Protein AF-A0A1F8B375-F1 (afdb_monomer_lite)

Organism: NCBI:txid1802516

Foldseek 3Di:
DQQQKAWADDVCCCQFVVQPWDDFETEIAGADPDDDDQPVVQVVVQCCCCVPVVQNVKDKDFFDDDVVPPDPPDPDDDDDDDDDDDDDDDDDDDDDDDDDDPDDPPPPPPPPPDRDRFKMKIWDLCQVVVPDDDDPPDRSIDIYIYGYHHDFDDLWDKDWDWDDDPPDIDIHIYTDPLASLLVLLLCVLVPDALVSLSVNLVCLVVLREHPQVNNCRSHVDHLVRSLVSVLVSQVPDDLVVSLVRRVVTDPDSPVSSVCSVCSNVSCVVSVVSSVVD

Secondary structure (DSSP, 8-state):
-GGGEEEEHHHHHHHHH--SS----EEEEE--SSPP-HHHHHHHHHHHHHHHH--TT-EEE-----GGG-S-------PPPPPPPPPP--------------------------S-TTEEEEEEE-TTTTT----TTS-SEEEEEEEEEEP--S---EEEEEEE-SS-EEEEEEE-HHHHHHHHHHHHHHS--HHHHHHHHHHHHTTPPP-HHHHHHHH---HHHHHHHHHHHHHH--HHHHHHHHGGG-S-HHHHHHHHHHHHHHHHHHHHHHH--

Structure (mmCIF, N/CA/C/O backbone):
data_AF-A0A1F8B375-F1
#
_entry.id   AF-A0A1F8B375-F1
#
loop_
_atom_site.group_PDB
_atom_site.id
_atom_site.type_symbol
_atom_site.label_atom_id
_atom_site.label_alt_id
_atom_site.label_comp_id
_atom_site.label_asym_id
_atom_site.label_entity_id
_atom_site.label_seq_id
_atom_site.pdbx_PDB_ins_code
_atom_site.Cartn_x
_atom_site.Cartn_y
_atom_site.Cartn_z
_atom_site.occupancy
_atom_site.B_iso_or_equiv
_atom_site.auth_seq_id
_atom_site.auth_comp_id
_atom_site.auth_asym_id
_atom_site.auth_atom_id
_atom_site.pdbx_PDB_model_num
ATOM 1 N N . MET A 1 1 ? 17.283 -14.486 1.603 1.00 61.31 1 MET A N 1
ATOM 2 C CA . MET A 1 1 ? 16.844 -13.066 1.586 1.00 61.31 1 MET A CA 1
ATOM 3 C C . MET A 1 1 ? 15.352 -12.948 1.276 1.00 61.31 1 MET A C 1
ATOM 5 O O . MET A 1 1 ? 14.650 -12.342 2.070 1.00 61.31 1 MET A O 1
ATOM 9 N N . ALA A 1 2 ? 14.849 -13.549 0.189 1.00 70.19 2 ALA A N 1
ATOM 10 C CA . ALA A 1 2 ? 13.440 -13.431 -0.218 1.00 70.19 2 ALA A CA 1
ATOM 11 C C . ALA A 1 2 ? 12.420 -13.893 0.844 1.00 70.19 2 ALA A C 1
ATOM 13 O O . ALA A 1 2 ? 11.419 -13.220 1.057 1.00 70.19 2 ALA A O 1
ATOM 14 N N . GLU A 1 3 ? 12.708 -14.974 1.575 1.00 81.69 3 GLU A N 1
ATOM 15 C CA . GLU A 1 3 ? 11.795 -15.546 2.582 1.00 81.69 3 GLU A CA 1
ATOM 16 C C . GLU A 1 3 ? 11.455 -14.612 3.745 1.00 81.69 3 GLU A C 1
ATOM 18 O O . GLU A 1 3 ? 10.463 -14.833 4.429 1.00 81.69 3 GLU A O 1
ATOM 23 N N . ASN A 1 4 ? 12.250 -13.566 3.979 1.00 91.50 4 ASN A N 1
ATOM 24 C CA . ASN A 1 4 ? 12.052 -12.603 5.066 1.00 91.50 4 ASN A CA 1
ATOM 25 C C . ASN A 1 4 ? 11.482 -11.261 4.586 1.00 91.50 4 ASN A C 1
ATOM 27 O O . ASN A 1 4 ? 11.267 -10.370 5.404 1.00 91.50 4 ASN A O 1
ATOM 31 N N . LEU A 1 5 ? 11.223 -11.109 3.284 1.00 94.44 5 LEU A N 1
ATOM 32 C CA . LEU A 1 5 ? 10.498 -9.965 2.740 1.00 94.44 5 LEU A CA 1
ATOM 33 C C . LEU A 1 5 ? 8.997 -10.261 2.752 1.00 94.44 5 LEU A C 1
ATOM 35 O O . LEU A 1 5 ? 8.559 -11.321 2.310 1.00 94.44 5 LEU A O 1
ATOM 39 N N . ILE A 1 6 ? 8.211 -9.326 3.274 1.00 96.75 6 ILE A N 1
ATOM 40 C CA . ILE A 1 6 ? 6.752 -9.406 3.358 1.00 96.75 6 ILE A CA 1
ATOM 41 C C . ILE A 1 6 ? 6.174 -8.277 2.509 1.00 96.75 6 ILE A C 1
ATOM 43 O O . ILE A 1 6 ? 6.314 -7.105 2.852 1.00 96.75 6 ILE A O 1
ATOM 47 N N . PHE A 1 7 ? 5.528 -8.616 1.399 1.00 97.19 7 PHE A N 1
ATOM 48 C CA . PHE A 1 7 ? 4.939 -7.637 0.493 1.00 97.19 7 PHE A CA 1
ATOM 49 C C . PHE A 1 7 ? 3.693 -6.980 1.096 1.00 97.19 7 PHE A C 1
ATOM 51 O O . PHE A 1 7 ? 2.830 -7.649 1.677 1.00 97.19 7 PHE A O 1
ATOM 58 N N . LYS A 1 8 ? 3.592 -5.656 0.948 1.00 96.38 8 LYS A N 1
ATOM 59 C CA . LYS A 1 8 ? 2.537 -4.834 1.552 1.00 96.38 8 LYS A CA 1
ATOM 60 C C . LYS A 1 8 ? 2.134 -3.668 0.649 1.00 96.38 8 LYS A C 1
ATOM 62 O O . LYS A 1 8 ? 2.576 -3.533 -0.488 1.00 96.38 8 LYS A O 1
ATOM 67 N N . GLY A 1 9 ? 1.268 -2.806 1.176 1.00 94.75 9 GLY A N 1
ATOM 68 C CA . GLY A 1 9 ? 0.945 -1.530 0.546 1.00 94.75 9 GLY A CA 1
ATOM 69 C C . GLY A 1 9 ? -0.097 -1.632 -0.567 1.00 94.75 9 GLY A C 1
ATOM 70 O O . GLY A 1 9 ? -0.796 -2.632 -0.720 1.00 94.75 9 GLY A O 1
ATOM 71 N N . GLY A 1 10 ? -0.250 -0.538 -1.318 1.00 96.38 10 GLY A N 1
ATOM 72 C CA . GLY A 1 10 ? -1.282 -0.427 -2.356 1.00 96.38 10 GLY A CA 1
ATOM 73 C C . GLY A 1 10 ? -1.056 -1.370 -3.536 1.00 96.38 10 GLY A C 1
ATOM 74 O O . GLY A 1 10 ? -2.014 -1.882 -4.101 1.00 96.38 10 GLY A O 1
ATOM 75 N N . THR A 1 11 ? 0.202 -1.632 -3.884 1.00 96.69 11 THR A N 1
ATOM 76 C CA . THR A 1 11 ? 0.540 -2.478 -5.032 1.00 96.69 11 THR A CA 1
ATOM 77 C C . THR A 1 11 ? 0.305 -3.954 -4.719 1.00 96.69 11 THR A C 1
ATOM 79 O O . THR A 1 11 ? -0.179 -4.680 -5.581 1.00 96.69 11 THR A O 1
ATOM 82 N N . CYS A 1 12 ? 0.505 -4.377 -3.464 1.00 97.06 12 CYS A N 1
ATOM 83 C CA . CYS A 1 12 ? 0.059 -5.687 -2.986 1.00 97.06 12 CYS A CA 1
ATOM 84 C C . CYS A 1 12 ? -1.459 -5.854 -3.130 1.00 97.06 12 CYS A C 1
ATOM 86 O O . CYS A 1 12 ? -1.914 -6.820 -3.741 1.00 97.06 12 CYS A O 1
ATOM 88 N N . LEU A 1 13 ? -2.234 -4.865 -2.673 1.00 97.88 13 LEU A N 1
ATOM 89 C CA . LEU A 1 13 ? -3.694 -4.866 -2.815 1.00 97.88 13 LEU A CA 1
ATOM 90 C C . LEU A 1 13 ? -4.148 -4.900 -4.279 1.00 97.88 13 LEU A C 1
ATOM 92 O O . LEU A 1 13 ? -5.050 -5.652 -4.630 1.00 97.88 13 LEU A O 1
ATOM 96 N N . ARG A 1 14 ? -3.488 -4.137 -5.151 1.00 96.62 14 ARG A N 1
ATOM 97 C CA . ARG A 1 14 ? -3.797 -4.106 -6.584 1.00 96.62 14 ARG A CA 1
ATOM 98 C C . ARG A 1 14 ? -3.499 -5.436 -7.280 1.00 96.62 14 ARG A C 1
ATOM 100 O O . ARG A 1 14 ? -4.293 -5.873 -8.099 1.00 96.62 14 ARG A O 1
ATOM 107 N N . ILE A 1 15 ? -2.356 -6.060 -6.994 1.00 94.44 15 ILE A N 1
ATOM 108 C CA . ILE A 1 15 ? -1.904 -7.268 -7.708 1.00 94.44 15 ILE A CA 1
ATOM 109 C C . ILE A 1 15 ? -2.646 -8.526 -7.244 1.00 94.44 15 ILE A C 1
ATOM 111 O O . ILE A 1 15 ? -2.920 -9.399 -8.074 1.00 94.44 15 ILE A O 1
ATOM 115 N N . PHE A 1 16 ? -2.917 -8.638 -5.940 1.00 95.56 16 PHE A N 1
ATOM 116 C CA . PHE A 1 16 ? -3.409 -9.871 -5.317 1.00 95.56 16 PHE A CA 1
ATOM 117 C C . PHE A 1 16 ? -4.874 -9.822 -4.880 1.00 95.56 16 PHE A C 1
ATOM 119 O O . PHE A 1 16 ? -5.424 -10.870 -4.560 1.00 95.56 16 PHE A O 1
ATOM 126 N N . PHE A 1 17 ? -5.494 -8.641 -4.855 1.00 96.25 17 PHE A N 1
ATOM 127 C CA . PHE A 1 17 ? -6.873 -8.464 -4.394 1.00 96.25 17 PHE A CA 1
ATOM 128 C C . PHE A 1 17 ? -7.698 -7.528 -5.289 1.00 96.25 17 PHE A C 1
ATOM 130 O O . PHE A 1 17 ? -8.777 -7.100 -4.893 1.00 96.25 17 PHE A O 1
ATOM 137 N N . ASP A 1 18 ? -7.191 -7.185 -6.476 1.00 95.56 18 ASP A N 1
ATOM 138 C CA . ASP A 1 18 ? -7.898 -6.387 -7.484 1.00 95.56 18 ASP A CA 1
ATOM 139 C C . ASP A 1 18 ? -8.395 -5.017 -6.983 1.00 95.56 18 ASP A C 1
ATOM 141 O O . ASP A 1 18 ? -9.449 -4.525 -7.389 1.00 95.56 18 ASP A O 1
ATOM 145 N N . LEU A 1 19 ? -7.623 -4.362 -6.103 1.00 97.62 19 LEU A N 1
ATOM 146 C CA . LEU A 1 19 ? -7.896 -2.984 -5.679 1.00 97.62 19 LEU A CA 1
ATOM 147 C C . LEU A 1 19 ? -7.988 -2.055 -6.914 1.00 97.62 19 LEU A C 1
ATOM 149 O O . LEU A 1 19 ? -6.979 -1.883 -7.610 1.00 97.62 19 LEU A O 1
ATOM 153 N N . PRO A 1 20 ? -9.139 -1.397 -7.179 1.00 97.25 20 PRO A N 1
ATOM 154 C CA . PRO A 1 20 ? -9.389 -0.740 -8.461 1.00 97.25 20 PRO A CA 1
ATOM 155 C C . PRO A 1 20 ? -8.870 0.701 -8.486 1.00 97.25 20 PRO A C 1
ATOM 157 O O . PRO A 1 20 ? -9.620 1.657 -8.658 1.00 97.25 20 PRO A O 1
ATOM 160 N N . ARG A 1 21 ? -7.559 0.861 -8.293 1.00 96.56 21 ARG A N 1
ATOM 161 C CA . ARG A 1 21 ? -6.827 2.112 -8.528 1.00 96.56 21 ARG A CA 1
ATOM 162 C C . ARG A 1 21 ? -5.379 1.831 -8.895 1.00 96.56 21 ARG A C 1
ATOM 164 O O . ARG A 1 21 ? -4.829 0.783 -8.554 1.00 96.56 21 ARG A O 1
ATOM 171 N N . LEU A 1 22 ? -4.723 2.790 -9.534 1.00 95.06 22 LEU A N 1
ATOM 172 C CA . LEU A 1 22 ? -3.302 2.678 -9.832 1.00 95.06 22 LEU A CA 1
ATOM 173 C C . LEU A 1 22 ? -2.464 2.674 -8.543 1.00 95.06 22 LEU A C 1
ATOM 175 O O . LEU A 1 22 ? -2.768 3.336 -7.544 1.00 95.06 22 LEU A O 1
ATOM 179 N N . SER A 1 23 ? -1.402 1.876 -8.575 1.00 94.06 23 SER A N 1
ATOM 180 C CA . SER A 1 23 ? -0.363 1.775 -7.553 1.00 94.06 23 SER A CA 1
ATOM 181 C C . SER A 1 23 ? 0.854 1.131 -8.205 1.00 94.06 23 SER A C 1
ATOM 183 O O . SER A 1 23 ? 0.705 0.082 -8.838 1.00 94.06 23 SER A O 1
ATOM 185 N N . GLU A 1 24 ? 2.009 1.779 -8.092 1.00 85.31 24 GLU A N 1
ATOM 186 C CA . GLU A 1 24 ? 3.248 1.394 -8.788 1.00 85.31 24 GLU A CA 1
ATOM 187 C C . GLU A 1 24 ? 4.431 1.170 -7.838 1.00 85.31 24 GLU A C 1
ATOM 189 O O . GLU A 1 24 ? 5.276 0.320 -8.107 1.00 85.31 24 GLU A O 1
ATOM 194 N N . ASP A 1 25 ? 4.454 1.866 -6.696 1.00 90.69 25 ASP A N 1
ATOM 195 C CA . ASP A 1 25 ? 5.486 1.700 -5.672 1.00 90.69 25 ASP A CA 1
ATOM 196 C C . ASP A 1 25 ? 5.433 0.297 -5.052 1.00 90.69 25 ASP A C 1
ATOM 198 O O . ASP A 1 25 ? 4.356 -0.221 -4.746 1.00 90.69 25 ASP A O 1
ATOM 202 N N . LEU A 1 26 ? 6.592 -0.310 -4.820 1.00 94.44 26 LEU A N 1
ATOM 203 C CA . LEU A 1 26 ? 6.708 -1.602 -4.158 1.00 94.44 26 LEU A CA 1
ATOM 204 C C . LEU A 1 26 ? 7.113 -1.402 -2.696 1.00 94.44 26 LEU A C 1
ATOM 206 O O . LEU A 1 26 ? 8.206 -0.924 -2.416 1.00 94.44 26 LEU A O 1
ATOM 210 N N . ASP A 1 27 ? 6.248 -1.800 -1.767 1.00 94.44 27 ASP A N 1
ATOM 211 C CA . ASP A 1 27 ? 6.513 -1.726 -0.330 1.00 94.44 27 ASP A CA 1
ATOM 212 C C . ASP A 1 27 ? 6.723 -3.134 0.242 1.00 94.44 27 ASP A C 1
ATOM 214 O O . ASP A 1 27 ? 5.897 -4.028 0.034 1.00 94.44 27 ASP A O 1
ATOM 218 N N . PHE A 1 28 ? 7.779 -3.318 1.031 1.00 95.94 28 PHE A N 1
ATOM 219 C CA . PHE A 1 28 ? 8.059 -4.552 1.760 1.00 95.94 28 PHE A CA 1
ATOM 220 C C . PHE A 1 28 ? 8.403 -4.275 3.219 1.00 95.94 28 PHE A C 1
ATOM 222 O O . PHE A 1 28 ? 9.056 -3.283 3.540 1.00 95.94 28 PHE A O 1
ATOM 229 N N . ASP A 1 29 ? 8.023 -5.204 4.093 1.00 95.38 29 ASP A N 1
ATOM 230 C CA . ASP A 1 29 ? 8.597 -5.303 5.430 1.00 95.38 29 ASP A CA 1
ATOM 231 C C . ASP A 1 29 ? 9.657 -6.409 5.499 1.00 95.38 29 ASP A C 1
ATOM 233 O O . ASP A 1 29 ? 9.519 -7.464 4.882 1.00 95.38 29 ASP A O 1
ATOM 237 N N . TRP A 1 30 ? 10.719 -6.174 6.262 1.00 94.62 30 TRP A N 1
ATOM 238 C CA . TRP A 1 30 ? 11.803 -7.113 6.523 1.00 94.62 30 TRP A CA 1
ATOM 239 C C . TRP A 1 30 ? 11.655 -7.724 7.917 1.00 94.62 30 TRP A C 1
ATOM 241 O O . TRP A 1 30 ? 11.738 -7.010 8.916 1.00 94.62 30 TRP A O 1
ATOM 251 N N . SER A 1 31 ? 11.472 -9.045 7.980 1.00 93.12 31 SER A N 1
ATOM 252 C CA . SER A 1 31 ? 11.309 -9.807 9.228 1.00 93.12 31 SER A CA 1
ATOM 253 C C . SER A 1 31 ? 12.585 -10.505 9.714 1.00 93.12 31 SER A C 1
ATOM 255 O O . SER A 1 31 ? 12.523 -11.303 10.644 1.00 93.12 31 SER A O 1
ATOM 257 N N . GLY A 1 32 ? 13.734 -10.277 9.072 1.00 90.06 32 GLY A N 1
ATOM 258 C CA . GLY A 1 32 ? 14.990 -10.908 9.479 1.00 90.06 32 GLY A CA 1
ATOM 259 C C . GLY A 1 32 ? 15.632 -10.231 10.692 1.00 90.06 32 GLY A C 1
ATOM 260 O O . GLY A 1 32 ? 15.439 -9.042 10.936 1.00 90.06 32 GLY A O 1
ATOM 261 N N . SER A 1 33 ? 16.441 -10.990 11.432 1.00 86.12 33 SER A N 1
ATOM 262 C CA . SER A 1 33 ? 17.125 -10.523 12.647 1.00 86.12 33 SER A CA 1
ATOM 263 C C . SER A 1 33 ? 18.267 -9.537 12.376 1.00 86.12 33 SER A C 1
ATOM 265 O O . SER A 1 33 ? 18.583 -8.702 13.222 1.00 86.12 33 SER A O 1
ATOM 267 N N . SER A 1 34 ? 18.895 -9.619 11.202 1.00 87.12 34 SER A N 1
ATOM 268 C CA . SER A 1 34 ? 19.966 -8.717 10.780 1.00 87.12 34 SER A CA 1
ATOM 269 C C . SER A 1 34 ? 19.426 -7.489 10.046 1.00 87.12 34 SER A C 1
ATOM 271 O O . SER A 1 34 ? 18.279 -7.445 9.599 1.00 87.12 34 SER A O 1
ATOM 273 N N . ARG A 1 35 ? 20.268 -6.463 9.892 1.00 86.12 35 ARG A N 1
ATOM 274 C CA . ARG A 1 35 ? 19.932 -5.295 9.070 1.00 86.12 35 ARG A CA 1
ATOM 275 C C . ARG A 1 35 ? 19.779 -5.717 7.605 1.00 86.12 35 ARG A C 1
ATOM 277 O O . ARG A 1 35 ? 20.602 -6.473 7.098 1.00 86.12 35 ARG A O 1
ATOM 284 N N . PHE A 1 36 ? 18.761 -5.192 6.926 1.00 88.31 36 PHE A N 1
ATOM 285 C CA . PHE A 1 36 ? 18.543 -5.470 5.508 1.00 88.31 36 PHE A CA 1
ATOM 286 C C . PHE A 1 36 ? 19.708 -4.961 4.640 1.00 88.31 36 PHE A C 1
ATOM 288 O O . PHE A 1 36 ? 20.126 -3.807 4.777 1.00 88.31 36 PHE A O 1
ATOM 295 N N . ASP A 1 37 ? 20.209 -5.809 3.736 1.00 88.12 37 ASP A N 1
ATOM 296 C CA . ASP A 1 37 ? 21.276 -5.458 2.794 1.00 88.12 37 ASP A CA 1
ATOM 297 C C . ASP A 1 37 ? 20.711 -4.872 1.491 1.00 88.12 37 ASP A C 1
ATOM 299 O O . ASP A 1 37 ? 20.525 -5.546 0.475 1.00 88.12 37 ASP A O 1
ATOM 303 N N . THR A 1 38 ? 20.456 -3.567 1.533 1.00 87.31 38 THR A N 1
ATOM 304 C CA . THR A 1 38 ? 19.953 -2.782 0.400 1.00 87.31 38 THR A CA 1
ATOM 305 C C . THR A 1 38 ? 20.909 -2.790 -0.803 1.00 87.31 38 THR A C 1
ATOM 307 O O . THR A 1 38 ? 20.456 -2.797 -1.948 1.00 87.31 38 THR A O 1
ATOM 310 N N . ASN A 1 39 ? 22.228 -2.817 -0.573 1.00 86.62 39 ASN A N 1
ATOM 311 C CA . ASN A 1 39 ? 23.218 -2.803 -1.656 1.00 86.62 39 ASN A CA 1
ATOM 312 C C . ASN A 1 39 ? 23.320 -4.171 -2.337 1.00 86.62 39 ASN A C 1
ATOM 314 O O . ASN A 1 39 ? 23.361 -4.234 -3.566 1.00 86.62 39 ASN A O 1
ATOM 318 N N . GLY A 1 40 ? 23.310 -5.254 -1.556 1.00 89.12 40 GLY A N 1
ATOM 319 C CA . GLY A 1 40 ? 23.260 -6.616 -2.083 1.00 89.12 40 GLY A CA 1
ATOM 320 C C . GLY A 1 40 ? 22.008 -6.863 -2.921 1.00 89.12 40 GLY A C 1
ATOM 321 O O . GLY A 1 40 ? 22.100 -7.446 -4.005 1.00 89.12 40 GLY A O 1
ATOM 322 N N . LEU A 1 41 ? 20.850 -6.340 -2.495 1.00 90.69 41 LEU A N 1
ATOM 323 C CA . LEU A 1 41 ? 19.635 -6.392 -3.310 1.00 90.69 41 LEU A CA 1
ATOM 324 C C . LEU A 1 41 ? 19.794 -5.607 -4.623 1.00 90.69 41 LEU A C 1
ATOM 326 O O . LEU A 1 41 ? 19.472 -6.136 -5.684 1.00 90.69 41 LEU A O 1
ATOM 330 N N . ALA A 1 42 ? 20.316 -4.377 -4.579 1.00 91.00 42 ALA A N 1
ATOM 331 C CA . ALA A 1 42 ? 20.539 -3.572 -5.783 1.00 91.00 42 ALA A CA 1
ATOM 332 C C . ALA A 1 42 ? 21.457 -4.283 -6.794 1.00 91.00 42 ALA A C 1
ATOM 334 O O . ALA A 1 42 ? 21.150 -4.330 -7.986 1.00 91.00 42 ALA A O 1
ATOM 335 N N . LEU A 1 43 ? 22.555 -4.883 -6.322 1.00 91.69 43 LEU A N 1
ATOM 336 C CA . LEU A 1 43 ? 23.453 -5.671 -7.166 1.00 91.69 43 LEU A CA 1
ATOM 337 C C . LEU A 1 43 ? 22.739 -6.895 -7.758 1.00 91.69 43 LEU A C 1
ATOM 339 O O . LEU A 1 43 ? 22.860 -7.155 -8.953 1.00 91.69 43 LEU A O 1
ATOM 343 N N . SER A 1 44 ? 21.946 -7.601 -6.949 1.00 92.62 44 SER A N 1
ATOM 344 C CA . SER A 1 44 ? 21.192 -8.781 -7.389 1.00 92.62 44 SER A CA 1
ATOM 345 C C . SER A 1 44 ? 20.169 -8.442 -8.475 1.00 92.62 44 SER A C 1
ATOM 347 O O . SER A 1 44 ? 20.096 -9.144 -9.481 1.00 92.62 44 SER A O 1
ATOM 349 N N . ILE A 1 45 ? 19.427 -7.338 -8.321 1.00 93.12 45 ILE A N 1
ATOM 350 C CA . ILE A 1 45 ? 18.480 -6.855 -9.337 1.00 93.12 45 ILE A CA 1
ATOM 351 C C . ILE A 1 45 ? 19.227 -6.541 -10.638 1.00 93.12 45 ILE A C 1
ATOM 353 O O . ILE A 1 45 ? 18.824 -7.009 -11.701 1.00 93.12 45 ILE A O 1
ATOM 357 N N . ARG A 1 46 ? 20.341 -5.799 -10.573 1.00 93.56 46 ARG A N 1
ATOM 358 C CA . ARG A 1 46 ? 21.137 -5.468 -11.766 1.00 93.56 46 ARG A CA 1
ATOM 359 C C . ARG A 1 46 ? 21.613 -6.719 -12.498 1.00 93.56 46 ARG A C 1
ATOM 361 O O . ARG A 1 46 ? 21.434 -6.822 -13.709 1.00 93.56 46 ARG A O 1
ATOM 368 N N . ASN A 1 47 ? 22.179 -7.669 -11.759 1.00 94.62 47 ASN A N 1
ATOM 369 C CA . ASN A 1 47 ? 22.699 -8.907 -12.327 1.00 94.62 47 ASN A CA 1
ATOM 370 C C . ASN A 1 47 ? 21.585 -9.752 -12.952 1.00 94.62 47 ASN A C 1
ATOM 372 O O . ASN A 1 47 ? 21.776 -10.284 -14.042 1.00 94.62 47 ASN A O 1
ATOM 376 N N . TYR A 1 48 ? 20.414 -9.829 -12.313 1.00 93.81 48 TYR A N 1
ATOM 377 C CA . TYR A 1 48 ? 19.258 -10.539 -12.857 1.00 93.81 48 TYR A CA 1
ATOM 378 C C . TYR A 1 48 ? 18.804 -9.947 -14.199 1.00 93.81 48 TYR A C 1
ATOM 380 O O . TYR A 1 48 ? 18.652 -10.683 -15.171 1.00 93.81 48 TYR A O 1
ATOM 388 N N . PHE A 1 49 ? 18.656 -8.622 -14.302 1.00 94.31 49 PHE A N 1
ATOM 389 C CA . PHE A 1 49 ? 18.241 -7.990 -15.560 1.00 94.31 49 PHE A CA 1
ATOM 390 C C . PHE A 1 49 ? 19.284 -8.118 -16.679 1.00 94.31 49 PHE A C 1
ATOM 392 O O . PHE A 1 49 ? 18.923 -8.391 -17.826 1.00 94.31 49 PHE A O 1
ATOM 399 N N . ALA A 1 50 ? 20.571 -7.994 -16.349 1.00 94.62 50 ALA A N 1
ATOM 400 C CA . ALA A 1 50 ? 21.657 -8.199 -17.302 1.00 94.62 50 ALA A CA 1
ATOM 401 C C . ALA A 1 50 ? 21.724 -9.654 -17.801 1.00 94.62 50 ALA A C 1
ATOM 403 O O . ALA A 1 50 ? 21.836 -9.901 -19.002 1.00 94.62 50 ALA A O 1
ATOM 404 N N . ALA A 1 51 ? 21.628 -10.634 -16.898 1.00 95.38 51 ALA A N 1
ATOM 405 C CA . ALA A 1 51 ? 21.758 -12.045 -17.245 1.00 95.38 51 ALA A CA 1
ATOM 406 C C . ALA A 1 51 ? 20.534 -12.575 -18.008 1.00 95.38 51 ALA A C 1
ATOM 408 O O . ALA A 1 51 ? 20.703 -13.181 -19.073 1.00 95.38 51 ALA A O 1
ATOM 409 N N . THR A 1 52 ? 19.333 -12.308 -17.483 1.00 92.38 52 THR A N 1
ATOM 410 C CA . THR A 1 52 ? 18.061 -12.873 -17.957 1.00 92.38 52 THR A CA 1
ATOM 411 C C . THR A 1 52 ? 17.512 -12.127 -19.167 1.00 92.38 52 THR A C 1
ATOM 413 O O . THR A 1 52 ? 17.118 -12.754 -20.143 1.00 92.38 52 THR A O 1
ATOM 416 N N . PHE A 1 53 ? 17.521 -10.790 -19.138 1.00 90.69 53 PHE A N 1
ATOM 417 C CA . PHE A 1 53 ? 16.890 -9.962 -20.175 1.00 90.69 53 PHE A CA 1
ATOM 418 C C . PHE A 1 53 ? 17.893 -9.262 -21.096 1.00 90.69 53 PHE A C 1
ATOM 420 O O . PHE A 1 53 ? 17.489 -8.483 -21.954 1.00 90.69 53 PHE A O 1
ATOM 427 N N . LYS A 1 54 ? 19.203 -9.486 -20.902 1.00 93.50 54 LYS A N 1
ATOM 428 C CA . LYS A 1 54 ? 20.283 -8.752 -21.595 1.00 93.50 54 LYS A CA 1
ATOM 429 C C . LYS A 1 54 ? 20.150 -7.230 -21.457 1.00 93.50 54 LYS A C 1
ATOM 431 O O . LYS A 1 54 ? 20.667 -6.467 -22.271 1.00 93.50 54 LYS A O 1
ATOM 436 N N . PHE A 1 55 ? 19.484 -6.780 -20.391 1.00 91.50 55 PHE A N 1
ATOM 437 C CA . PHE A 1 55 ? 19.165 -5.379 -20.165 1.00 91.50 55 PHE A CA 1
ATOM 438 C C . PHE A 1 55 ? 20.225 -4.718 -19.276 1.00 91.50 55 PHE A C 1
ATOM 440 O O . PHE A 1 55 ? 20.071 -4.589 -18.062 1.00 91.50 55 PHE A O 1
ATOM 447 N N . ASN A 1 56 ? 21.329 -4.299 -19.900 1.00 89.50 56 ASN A N 1
ATOM 448 C CA . ASN A 1 56 ? 22.473 -3.687 -19.207 1.00 89.50 56 ASN A CA 1
ATOM 449 C C . ASN A 1 56 ? 22.274 -2.199 -18.873 1.00 89.50 56 ASN A C 1
ATOM 451 O O . ASN A 1 56 ? 23.030 -1.642 -18.081 1.00 89.50 56 ASN A O 1
ATOM 455 N N . ALA A 1 57 ? 21.256 -1.558 -19.453 1.00 87.88 57 ALA A N 1
ATOM 456 C CA . ALA A 1 57 ? 20.953 -0.140 -19.253 1.00 87.88 57 ALA A CA 1
ATOM 457 C C . ALA A 1 57 ? 20.233 0.15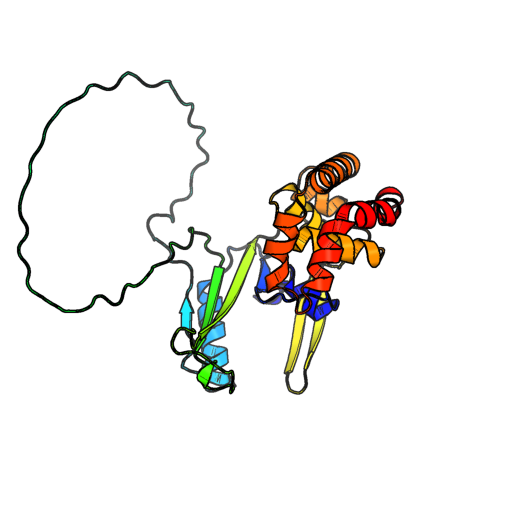9 -17.921 1.00 87.88 57 ALA A C 1
ATOM 459 O O . ALA A 1 57 ? 19.846 1.299 -17.675 1.00 87.88 57 ALA A O 1
ATOM 460 N N . LEU A 1 58 ? 20.025 -0.850 -17.062 1.00 90.88 58 LEU A N 1
ATOM 461 C CA . LEU A 1 58 ? 19.330 -0.681 -15.790 1.00 90.88 58 LEU A CA 1
ATOM 462 C C . LEU A 1 58 ? 20.134 0.183 -14.815 1.00 90.88 58 LEU A C 1
ATOM 464 O O . LEU A 1 58 ? 21.186 -0.219 -14.309 1.00 90.88 58 LEU A O 1
ATOM 468 N N . GLU A 1 59 ? 19.576 1.334 -14.457 1.00 89.75 59 GLU A N 1
ATOM 469 C CA . GLU A 1 59 ? 20.120 2.176 -13.402 1.00 89.75 59 GLU A CA 1
ATOM 470 C C . GLU A 1 59 ? 19.425 1.877 -12.070 1.00 89.75 59 GLU A C 1
ATOM 472 O O . GLU A 1 59 ? 18.201 1.780 -11.987 1.00 89.75 59 GLU A O 1
ATOM 477 N N . ILE A 1 60 ? 20.211 1.747 -10.999 1.00 87.88 60 ILE A N 1
ATOM 478 C CA . ILE A 1 60 ? 19.681 1.582 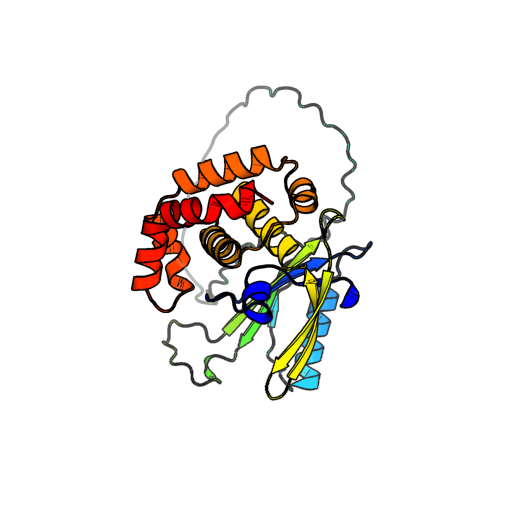-9.642 1.00 87.88 60 ILE A CA 1
ATOM 479 C C . ILE A 1 60 ? 20.346 2.603 -8.734 1.00 87.88 60 ILE A C 1
ATOM 481 O O . ILE A 1 60 ? 21.572 2.625 -8.600 1.00 87.88 60 ILE A O 1
ATOM 485 N N . GLU A 1 61 ? 19.528 3.440 -8.106 1.00 86.12 61 GLU A N 1
ATOM 486 C CA . GLU A 1 61 ? 19.959 4.407 -7.107 1.00 86.12 61 GLU A CA 1
ATOM 487 C C . GLU A 1 61 ? 19.598 3.892 -5.711 1.00 86.12 61 GLU A C 1
ATOM 489 O O . GLU A 1 61 ? 18.424 3.743 -5.369 1.00 86.12 61 GLU A O 1
ATOM 494 N N . ALA A 1 62 ? 20.633 3.608 -4.918 1.00 76.38 62 ALA A N 1
ATOM 495 C CA . ALA A 1 62 ? 20.524 3.185 -3.528 1.00 76.38 62 ALA A CA 1
ATOM 496 C C . ALA A 1 62 ? 20.850 4.345 -2.564 1.00 76.38 62 ALA A C 1
ATOM 498 O O . ALA A 1 62 ? 21.538 5.301 -2.950 1.00 76.38 62 ALA A O 1
ATOM 499 N N . PRO A 1 63 ? 20.411 4.280 -1.293 1.00 67.56 63 PRO A N 1
ATOM 500 C CA . PRO A 1 63 ? 20.712 5.304 -0.303 1.00 67.56 63 PRO A CA 1
ATOM 501 C C . PRO A 1 63 ? 22.226 5.420 -0.104 1.00 67.56 63 PRO A C 1
ATOM 503 O O . PRO A 1 63 ? 22.914 4.429 0.144 1.00 67.56 63 PRO A O 1
ATOM 506 N N . ARG A 1 64 ? 22.770 6.639 -0.175 1.00 54.75 64 ARG A N 1
ATOM 507 C CA . ARG A 1 64 ? 24.200 6.865 0.076 1.00 54.75 64 ARG A CA 1
ATOM 508 C C . ARG A 1 64 ? 24.504 6.639 1.557 1.00 54.75 64 ARG A C 1
ATOM 510 O O . ARG A 1 64 ? 24.096 7.435 2.403 1.00 54.75 64 ARG A O 1
ATOM 517 N N . VAL A 1 65 ? 25.260 5.591 1.874 1.00 50.16 65 VAL A N 1
ATOM 518 C CA . VAL A 1 65 ? 25.839 5.407 3.210 1.00 50.16 65 VAL A CA 1
ATOM 519 C C . VAL A 1 65 ? 26.907 6.481 3.408 1.00 50.16 65 VAL A C 1
ATOM 521 O O . VAL A 1 65 ? 27.903 6.498 2.692 1.00 50.16 65 VAL A O 1
ATOM 524 N N . ASN A 1 66 ? 26.713 7.395 4.363 1.00 44.16 66 ASN A N 1
ATOM 525 C CA . ASN A 1 66 ? 27.806 8.246 4.828 1.00 44.16 66 ASN A CA 1
ATOM 526 C C . ASN A 1 66 ? 28.565 7.478 5.927 1.00 44.16 66 ASN A C 1
ATOM 528 O O . ASN A 1 66 ? 27.983 7.266 6.997 1.00 44.16 66 ASN A O 1
ATOM 532 N N . PRO A 1 67 ? 29.832 7.066 5.716 1.00 41.84 67 PRO A N 1
ATOM 533 C CA . PRO A 1 67 ? 30.576 6.230 6.666 1.00 41.84 67 PRO A CA 1
ATOM 534 C C . PRO A 1 67 ? 30.688 6.841 8.071 1.00 41.84 67 PRO A C 1
ATOM 536 O O . PRO A 1 67 ? 30.821 6.124 9.058 1.00 41.84 67 PRO A O 1
ATOM 539 N N . ARG A 1 68 ? 30.568 8.171 8.192 1.00 43.09 68 ARG A N 1
ATOM 540 C CA . ARG A 1 68 ? 30.632 8.888 9.478 1.00 43.09 68 ARG A CA 1
ATOM 541 C C . ARG A 1 68 ? 29.435 8.630 10.407 1.00 43.09 68 ARG A C 1
ATOM 543 O O . ARG A 1 68 ? 29.536 8.917 11.596 1.00 43.09 68 ARG A O 1
ATOM 550 N N . ASN A 1 69 ? 28.334 8.066 9.903 1.00 45.91 69 ASN A N 1
ATOM 551 C CA . ASN A 1 69 ? 27.121 7.784 10.684 1.00 45.91 69 ASN A CA 1
ATOM 552 C C . ASN A 1 69 ? 27.061 6.349 11.253 1.00 45.91 69 ASN A C 1
ATOM 554 O O . ASN A 1 69 ? 26.040 5.969 11.817 1.00 45.91 69 ASN A O 1
ATOM 558 N N . LEU A 1 70 ? 28.135 5.558 11.128 1.00 41.78 70 LEU A N 1
ATOM 559 C CA . LEU A 1 70 ? 28.221 4.167 11.608 1.00 41.78 70 LEU A CA 1
ATOM 560 C C . LEU A 1 70 ? 28.594 4.026 13.098 1.00 41.78 70 LEU A C 1
ATOM 562 O O . LEU A 1 70 ? 28.900 2.925 13.548 1.00 41.78 70 LEU A O 1
ATOM 566 N N . ARG A 1 71 ? 28.572 5.104 13.894 1.00 31.81 71 ARG A N 1
ATOM 567 C CA . ARG A 1 71 ? 28.790 4.979 15.344 1.00 31.81 71 ARG A CA 1
ATOM 568 C C . ARG A 1 71 ? 27.495 4.532 16.037 1.00 31.81 71 ARG A C 1
ATOM 570 O O . ARG A 1 71 ? 26.461 5.165 15.800 1.00 31.81 71 ARG A O 1
ATOM 577 N N . PRO A 1 72 ? 27.525 3.513 16.918 1.00 33.00 72 PRO A N 1
ATOM 578 C CA . PRO A 1 72 ? 26.384 3.195 17.768 1.00 33.00 72 PRO A CA 1
ATOM 579 C C . PRO A 1 72 ? 26.039 4.435 18.593 1.00 33.00 72 PRO A C 1
ATOM 581 O O . PRO A 1 72 ? 26.899 4.984 19.285 1.00 33.00 72 PRO A O 1
ATOM 584 N N . ARG A 1 73 ? 24.796 4.918 18.512 1.00 35.22 73 ARG A N 1
ATOM 585 C CA . ARG A 1 73 ? 24.324 5.929 19.461 1.00 35.22 73 ARG A CA 1
ATOM 586 C C . ARG A 1 73 ? 24.147 5.230 20.804 1.00 35.22 73 ARG A C 1
ATOM 588 O O . ARG A 1 73 ? 23.184 4.494 20.985 1.00 35.22 73 ARG A O 1
ATOM 595 N N . SER A 1 74 ? 25.079 5.452 21.727 1.00 30.77 74 SER A N 1
ATOM 596 C CA . SER A 1 74 ? 24.863 5.150 23.136 1.00 30.77 74 SER A CA 1
ATOM 597 C C . SER A 1 74 ? 23.616 5.904 23.609 1.00 30.77 74 SER A C 1
ATOM 599 O O . SER A 1 74 ? 23.492 7.118 23.422 1.00 30.77 74 SER A O 1
ATOM 601 N N . PHE A 1 75 ? 22.659 5.172 24.180 1.00 32.50 75 PHE A N 1
ATOM 602 C CA . PHE A 1 75 ? 21.500 5.729 24.874 1.00 32.50 75 PHE A CA 1
ATOM 603 C C . PHE A 1 75 ? 21.984 6.389 26.176 1.00 32.50 75 PHE A C 1
ATOM 605 O O . PHE A 1 75 ? 21.931 5.807 27.251 1.00 32.50 75 PHE A O 1
ATOM 612 N N . GLY A 1 76 ? 22.526 7.601 26.067 1.00 28.67 76 GLY A N 1
ATOM 613 C CA . GLY A 1 76 ? 22.837 8.469 27.199 1.00 28.67 76 GLY A CA 1
ATOM 614 C C . GLY A 1 76 ? 21.818 9.599 27.263 1.00 28.67 76 GLY A C 1
ATOM 615 O O . GLY A 1 76 ? 21.804 10.467 26.388 1.00 28.67 76 GLY A O 1
ATOM 616 N N . ALA A 1 77 ? 20.956 9.584 28.280 1.00 27.70 77 ALA A N 1
ATOM 617 C CA . ALA A 1 77 ? 20.009 10.655 28.563 1.00 27.70 77 ALA A CA 1
ATOM 618 C C . ALA A 1 77 ? 20.757 11.989 28.740 1.00 27.70 77 ALA A C 1
ATOM 620 O O . ALA A 1 77 ? 21.489 12.183 29.709 1.00 27.70 77 ALA A O 1
ATOM 621 N N . LYS A 1 78 ? 20.596 12.924 27.796 1.00 30.45 78 LYS A N 1
ATOM 622 C CA . LYS A 1 78 ? 21.106 14.294 27.938 1.00 30.45 78 LYS A CA 1
ATOM 623 C C . LYS A 1 78 ? 20.019 15.184 28.529 1.00 30.45 78 LYS A C 1
ATOM 625 O O . LYS A 1 78 ? 19.138 15.659 27.817 1.00 30.45 78 LYS A O 1
ATOM 630 N N . ILE A 1 79 ? 20.128 15.419 29.833 1.00 28.47 79 ILE A N 1
ATOM 631 C CA . ILE A 1 79 ? 19.428 16.481 30.560 1.00 28.47 79 ILE A CA 1
ATOM 632 C C . ILE A 1 79 ? 19.825 17.824 29.924 1.00 28.47 79 ILE A C 1
ATOM 634 O O . ILE A 1 79 ? 21.005 18.176 29.884 1.00 28.47 79 ILE A O 1
ATOM 638 N N . ARG A 1 80 ? 18.855 18.568 29.380 1.00 29.08 80 ARG A N 1
ATOM 639 C CA . ARG A 1 80 ? 19.076 19.920 28.845 1.00 29.08 80 ARG A CA 1
ATOM 640 C C . ARG A 1 80 ? 19.075 20.928 29.996 1.00 29.08 80 ARG A C 1
ATOM 642 O O . ARG A 1 80 ? 18.059 21.083 30.663 1.00 29.08 80 ARG A O 1
ATOM 649 N N . ARG A 1 81 ? 20.190 21.636 30.194 1.00 27.39 81 ARG A N 1
ATOM 650 C CA . ARG A 1 81 ? 20.237 22.886 30.973 1.00 27.39 81 ARG A CA 1
ATOM 651 C C . ARG A 1 81 ? 19.860 24.080 30.072 1.00 27.39 81 ARG A C 1
ATOM 653 O O . ARG A 1 81 ? 20.138 24.015 28.872 1.00 27.39 81 ARG A O 1
ATOM 660 N N . PRO A 1 82 ? 19.219 25.134 30.611 1.00 27.25 82 PRO A N 1
ATOM 661 C CA . PRO A 1 82 ? 18.788 26.297 29.835 1.00 27.25 82 PRO A CA 1
ATOM 662 C C . PRO A 1 82 ? 19.968 27.166 29.371 1.00 27.25 82 PRO A C 1
ATOM 664 O O . PRO A 1 82 ? 21.028 27.187 29.993 1.00 27.25 82 PRO A O 1
ATOM 667 N N . ALA A 1 83 ? 19.770 27.839 28.236 1.00 31.73 83 ALA A N 1
ATOM 668 C CA . ALA A 1 83 ? 20.779 28.592 27.495 1.00 31.73 83 ALA A CA 1
ATOM 669 C C . ALA A 1 83 ? 20.967 30.028 28.015 1.00 31.73 83 ALA A C 1
ATOM 671 O O . ALA A 1 83 ? 19.993 30.706 28.337 1.00 31.73 83 ALA A O 1
ATOM 672 N N . SER A 1 84 ? 22.216 30.496 28.014 1.00 27.52 84 SER A N 1
ATOM 673 C CA . SER A 1 84 ? 22.610 31.886 28.284 1.00 27.52 84 SER A CA 1
ATOM 674 C C . SER A 1 84 ? 22.486 32.776 27.026 1.00 27.52 84 SER A C 1
ATOM 676 O O . SER A 1 84 ? 22.530 32.248 25.909 1.00 27.52 84 SER A O 1
ATOM 678 N N . PRO A 1 85 ? 22.353 34.113 27.160 1.00 27.59 85 PRO A N 1
ATOM 679 C CA . PRO A 1 85 ? 22.035 35.015 26.047 1.00 27.59 85 PRO A CA 1
ATOM 680 C C . PRO A 1 85 ? 23.207 35.250 25.081 1.00 27.59 85 PRO A C 1
ATOM 682 O O . PRO A 1 85 ? 24.367 35.304 25.483 1.00 27.59 85 PRO A O 1
ATOM 685 N N . LYS A 1 86 ? 22.879 35.426 23.794 1.00 29.08 86 LYS A N 1
ATOM 686 C CA . LYS A 1 86 ? 23.813 35.700 22.689 1.00 29.08 86 LYS A CA 1
ATOM 687 C C . LYS A 1 86 ? 24.275 37.165 22.675 1.00 29.08 86 LYS A C 1
ATOM 689 O O . LYS A 1 86 ? 23.439 38.059 22.742 1.00 29.08 86 LYS A O 1
ATOM 694 N N . GLN A 1 87 ? 25.572 37.392 22.457 1.00 27.20 87 GLN A N 1
ATOM 695 C CA . GLN A 1 87 ? 26.132 38.678 22.019 1.00 27.20 87 GLN A CA 1
ATOM 696 C C . GLN A 1 87 ? 26.278 38.727 20.485 1.00 27.20 87 GLN A C 1
ATOM 698 O O . GLN A 1 87 ? 26.657 37.739 19.855 1.00 27.20 87 GLN A O 1
ATOM 703 N N . GLN A 1 88 ? 25.953 39.889 19.911 1.00 26.64 88 GLN A N 1
ATOM 704 C CA . GLN A 1 88 ? 26.082 40.275 18.499 1.00 26.64 88 GLN A CA 1
ATOM 705 C C . GLN A 1 88 ? 27.463 40.885 18.192 1.00 26.64 88 GLN A C 1
ATOM 707 O O . GLN A 1 88 ? 27.960 41.651 19.010 1.00 26.64 88 GLN A O 1
ATOM 712 N N . ARG A 1 89 ? 27.988 40.634 16.982 1.00 26.52 89 ARG A N 1
ATOM 713 C CA . ARG A 1 89 ? 28.864 41.480 16.119 1.00 26.52 89 ARG A CA 1
ATOM 714 C C . ARG A 1 89 ? 28.632 40.961 14.676 1.00 26.52 89 ARG A C 1
ATOM 716 O O . ARG A 1 89 ? 28.531 39.746 14.529 1.00 26.52 89 ARG A O 1
ATOM 723 N N . GLY A 1 90 ? 28.285 41.737 13.635 1.00 22.94 90 GLY A N 1
ATOM 724 C CA . GLY A 1 90 ? 29.005 42.858 12.989 1.00 22.94 90 GLY A CA 1
ATOM 725 C C . GLY A 1 90 ? 30.206 42.299 12.198 1.00 22.94 90 GLY A C 1
ATOM 726 O O . GLY A 1 90 ? 30.980 41.584 12.818 1.00 22.94 90 GLY A O 1
ATOM 727 N N . GLU A 1 91 ? 30.448 42.467 10.891 1.00 25.58 91 GLU A N 1
ATOM 728 C CA . GLU A 1 91 ? 29.989 43.388 9.833 1.00 25.58 91 GLU A CA 1
ATOM 729 C C . GLU A 1 91 ? 30.260 42.795 8.413 1.00 25.58 91 GLU A C 1
ATOM 731 O O . GLU A 1 91 ? 30.875 41.741 8.267 1.00 25.58 91 GLU A O 1
ATOM 736 N N . SER A 1 92 ? 29.729 43.504 7.407 1.00 24.91 92 SER A N 1
ATOM 737 C CA . SER A 1 92 ? 29.873 43.520 5.927 1.00 24.91 92 SER A CA 1
ATOM 738 C C . SER A 1 92 ? 31.163 43.046 5.217 1.00 24.91 92 SER A C 1
ATOM 740 O O . SER A 1 92 ? 32.249 43.325 5.704 1.00 24.91 92 SER A O 1
ATOM 742 N N . GLU A 1 93 ? 31.034 42.573 3.958 1.00 26.38 93 GLU A N 1
ATOM 743 C CA . GLU A 1 93 ? 31.652 43.220 2.767 1.00 26.38 93 GLU A CA 1
ATOM 744 C C . GLU A 1 93 ? 31.115 42.690 1.411 1.00 26.38 93 GLU A C 1
ATOM 746 O O . GLU A 1 93 ? 30.613 41.571 1.308 1.00 26.38 93 GLU A O 1
ATOM 751 N N . PHE A 1 94 ? 31.176 43.550 0.385 1.00 26.02 94 PHE A N 1
ATOM 752 C CA . PHE A 1 94 ? 30.572 43.462 -0.958 1.00 26.02 94 PHE A CA 1
ATOM 753 C C . PHE A 1 94 ? 31.625 43.211 -2.067 1.00 26.02 94 PHE A C 1
ATOM 755 O O . PHE A 1 94 ? 32.806 43.458 -1.861 1.00 26.02 94 PHE A O 1
ATOM 762 N N . ALA A 1 95 ? 31.128 42.896 -3.279 1.00 26.02 95 ALA A N 1
ATOM 763 C CA . ALA A 1 95 ? 31.786 42.902 -4.608 1.00 26.02 95 ALA A CA 1
ATOM 764 C C . ALA A 1 95 ? 32.631 41.650 -4.962 1.00 26.02 95 ALA A C 1
ATOM 766 O O . ALA A 1 95 ? 33.331 41.104 -4.129 1.00 26.02 95 ALA A O 1
ATOM 767 N N . SER A 1 96 ? 32.631 41.088 -6.178 1.00 25.83 96 SER A N 1
ATOM 768 C CA . SER A 1 96 ? 32.348 41.604 -7.525 1.00 25.83 96 SER A CA 1
ATOM 769 C C . SER A 1 96 ? 32.024 40.446 -8.501 1.00 25.83 96 SER A C 1
ATOM 771 O O . SER A 1 96 ? 32.415 39.300 -8.286 1.00 25.83 96 SER A O 1
ATOM 773 N N . LEU A 1 97 ? 31.291 40.754 -9.576 1.00 27.62 97 LEU A N 1
ATOM 774 C CA . LEU A 1 97 ? 30.978 39.879 -10.714 1.00 27.62 97 LEU A CA 1
ATOM 775 C C . LEU A 1 97 ? 31.958 40.155 -11.864 1.00 27.62 97 LEU A C 1
ATOM 777 O O . LEU A 1 97 ? 32.110 41.313 -12.233 1.00 27.62 97 LEU A O 1
ATOM 781 N N . HIS A 1 98 ? 32.500 39.114 -12.508 1.00 27.45 98 HIS A N 1
ATOM 782 C CA . HIS A 1 98 ? 32.700 39.107 -13.965 1.00 27.45 98 HIS A CA 1
ATOM 783 C C . HIS A 1 98 ? 32.684 37.673 -14.549 1.00 27.45 98 HIS A C 1
ATOM 785 O O . HIS A 1 98 ? 32.987 36.718 -13.830 1.00 27.45 98 HIS A O 1
ATOM 791 N N . PRO A 1 99 ? 32.282 37.503 -15.829 1.00 33.50 99 PRO A N 1
ATOM 792 C CA . PRO A 1 99 ? 31.824 36.241 -16.402 1.00 33.50 99 PRO A CA 1
ATOM 793 C C . PRO A 1 99 ? 32.828 35.631 -17.391 1.00 33.50 99 PRO A C 1
ATOM 795 O O . PRO A 1 99 ? 33.233 36.282 -18.349 1.00 33.50 99 PRO A O 1
ATOM 798 N N . SER A 1 100 ? 33.145 34.347 -17.241 1.00 25.81 100 SER A N 1
ATOM 799 C CA . SER A 1 100 ? 33.638 33.514 -18.346 1.00 25.81 100 SER A CA 1
ATOM 800 C C . SER A 1 100 ? 33.703 32.048 -17.927 1.00 25.81 100 SER A C 1
ATOM 802 O O . SER A 1 100 ? 34.461 31.675 -17.040 1.00 25.81 100 SER A O 1
ATOM 804 N N . SER A 1 101 ? 32.867 31.229 -18.571 1.00 26.42 101 SER A N 1
ATOM 805 C CA . SER A 1 101 ? 33.053 29.808 -18.925 1.00 26.42 101 SER A CA 1
ATOM 806 C C . SER A 1 101 ? 31.711 29.073 -18.898 1.00 26.42 101 SER A C 1
ATOM 808 O O . SER A 1 101 ? 31.301 28.419 -17.941 1.00 26.42 101 SER A O 1
ATOM 810 N N . LEU A 1 102 ? 31.018 29.198 -20.032 1.00 34.62 102 LEU A N 1
ATOM 811 C CA . LEU A 1 102 ? 30.047 28.232 -20.523 1.00 34.62 102 LEU A CA 1
ATOM 812 C C . LEU A 1 102 ? 30.684 26.837 -20.535 1.00 34.62 102 LEU A C 1
ATOM 814 O O . LEU A 1 102 ? 31.295 26.422 -21.515 1.00 34.62 102 LEU A O 1
ATOM 818 N N . THR A 1 103 ? 30.541 26.084 -19.452 1.00 27.78 103 THR A N 1
ATOM 819 C CA . THR A 1 103 ? 30.593 24.627 -19.521 1.00 27.78 103 THR A CA 1
ATOM 820 C C . THR A 1 103 ? 29.814 24.039 -18.350 1.00 27.78 103 THR A C 1
ATOM 822 O O . THR A 1 103 ? 30.167 24.204 -17.187 1.00 27.78 103 THR A O 1
ATOM 825 N N . ARG A 1 104 ? 28.778 23.257 -18.682 1.00 30.98 104 ARG A N 1
ATOM 826 C CA . ARG A 1 104 ? 28.219 22.204 -17.818 1.00 30.98 104 ARG A CA 1
ATOM 827 C C . ARG A 1 104 ? 27.261 22.646 -16.698 1.00 30.98 104 ARG A C 1
ATOM 829 O O . ARG A 1 104 ? 27.390 22.228 -15.552 1.00 30.98 104 ARG A O 1
ATOM 836 N N . GLN A 1 105 ? 26.187 23.346 -17.060 1.00 25.98 105 GLN A N 1
ATOM 837 C CA . GLN A 1 105 ? 24.950 23.375 -16.265 1.00 25.98 105 GLN A CA 1
ATOM 838 C C . GLN A 1 105 ? 23.899 22.417 -16.851 1.00 25.98 105 GLN A C 1
ATOM 840 O O . GLN A 1 105 ? 22.841 22.819 -17.315 1.00 25.98 105 GLN A O 1
ATOM 845 N N . VAL A 1 106 ? 24.160 21.109 -16.770 1.00 30.80 106 VAL A N 1
ATOM 846 C CA . VAL A 1 106 ? 23.044 20.167 -16.600 1.00 30.80 106 VAL A CA 1
ATOM 847 C C . VAL A 1 106 ? 22.781 20.150 -15.106 1.00 30.80 106 VAL A C 1
ATOM 849 O O . VAL A 1 106 ? 23.530 19.548 -14.333 1.00 30.80 106 VAL A O 1
ATOM 852 N N . SER A 1 107 ? 21.761 20.900 -14.698 1.00 29.95 107 SER A N 1
ATOM 853 C CA . SER A 1 107 ? 21.273 20.943 -13.327 1.00 29.95 107 SER A CA 1
ATOM 854 C C . SER A 1 107 ? 20.874 19.529 -12.906 1.00 29.95 107 SER A C 1
ATOM 856 O O . SER A 1 107 ? 19.756 19.071 -13.133 1.00 29.95 107 SER A O 1
ATOM 858 N N . ARG A 1 108 ? 21.817 18.806 -12.290 1.00 30.92 108 ARG A N 1
ATOM 859 C CA . ARG A 1 108 ? 21.531 17.670 -11.419 1.00 30.92 108 ARG A CA 1
ATOM 860 C C . ARG A 1 108 ? 20.682 18.224 -10.281 1.00 30.92 108 ARG A C 1
ATOM 862 O O . ARG A 1 108 ? 21.215 18.563 -9.224 1.00 30.92 108 ARG A O 1
ATOM 869 N N . ARG A 1 109 ? 19.363 18.311 -10.480 1.00 24.86 109 ARG A N 1
ATOM 870 C CA . ARG A 1 109 ? 18.402 18.404 -9.381 1.00 24.86 109 ARG A CA 1
ATOM 871 C C . ARG A 1 109 ? 18.520 17.106 -8.588 1.00 24.86 109 ARG A C 1
ATOM 873 O O . ARG A 1 109 ? 17.793 16.146 -8.799 1.00 24.86 109 ARG A O 1
ATOM 880 N N . ARG A 1 110 ? 19.516 17.067 -7.700 1.00 28.00 110 ARG A N 1
ATOM 881 C CA . ARG A 1 110 ? 19.610 16.107 -6.609 1.00 28.00 110 ARG A CA 1
ATOM 882 C C . ARG A 1 110 ? 18.427 16.400 -5.703 1.00 28.00 110 ARG A C 1
ATOM 884 O O . ARG A 1 110 ? 18.506 17.282 -4.849 1.00 28.00 110 ARG A O 1
ATOM 891 N N . THR A 1 111 ? 17.335 15.674 -5.883 1.00 30.19 111 THR A N 1
ATOM 892 C CA . THR A 1 111 ? 16.381 15.486 -4.799 1.00 30.19 111 THR A CA 1
ATOM 893 C C . THR A 1 111 ? 17.177 14.910 -3.633 1.00 30.19 111 THR A C 1
ATOM 895 O O . THR A 1 111 ? 17.764 13.833 -3.718 1.00 30.19 111 THR A O 1
ATOM 898 N N . LYS A 1 112 ? 17.303 15.688 -2.554 1.00 25.83 112 LYS A N 1
ATOM 899 C CA . LYS A 1 112 ? 17.798 15.182 -1.274 1.00 25.83 112 LYS A CA 1
ATOM 900 C C . LYS A 1 112 ? 16.831 14.080 -0.850 1.00 25.83 112 LYS A C 1
ATOM 902 O O . LYS A 1 112 ? 15.780 14.368 -0.289 1.00 25.83 112 LYS A O 1
ATOM 907 N N . ILE A 1 113 ? 17.179 12.832 -1.138 1.00 36.69 113 ILE A N 1
ATOM 908 C CA . ILE A 1 113 ? 16.513 11.678 -0.547 1.00 36.69 113 ILE A CA 1
ATOM 909 C C . ILE A 1 113 ? 16.829 11.765 0.948 1.00 36.69 113 ILE A C 1
ATOM 911 O O . ILE A 1 113 ? 17.995 11.699 1.351 1.00 36.69 113 ILE A O 1
ATOM 915 N N . ALA A 1 114 ? 15.803 12.024 1.763 1.00 30.25 114 ALA A N 1
ATOM 916 C CA . ALA A 1 114 ? 15.909 11.934 3.213 1.00 30.25 114 ALA A CA 1
ATOM 917 C C . ALA A 1 114 ? 16.509 10.563 3.554 1.00 30.25 114 ALA A C 1
ATOM 919 O O . ALA A 1 114 ? 16.102 9.562 2.973 1.00 30.25 114 ALA A O 1
ATOM 920 N N . GLY A 1 115 ? 17.530 10.540 4.416 1.00 31.06 115 GLY A N 1
ATOM 921 C CA . GLY A 1 115 ? 18.407 9.392 4.665 1.00 31.06 115 GLY A CA 1
ATOM 922 C C . GLY A 1 115 ? 17.733 8.178 5.310 1.00 31.06 115 GLY A C 1
ATOM 923 O O . GLY A 1 115 ? 18.098 7.792 6.416 1.00 31.06 115 GLY A O 1
ATOM 924 N N . ASN A 1 116 ? 16.798 7.552 4.603 1.00 50.88 116 ASN A N 1
ATOM 925 C CA . ASN A 1 116 ? 16.214 6.269 4.942 1.00 50.88 116 ASN A CA 1
ATOM 926 C C . ASN A 1 116 ? 16.981 5.212 4.146 1.00 50.88 116 ASN A C 1
ATOM 928 O O . ASN A 1 116 ? 16.928 5.178 2.919 1.00 50.88 116 ASN A O 1
ATOM 932 N N . TYR A 1 117 ? 17.733 4.358 4.840 1.00 58.97 117 TYR A N 1
ATOM 933 C CA . TYR A 1 117 ? 18.632 3.335 4.274 1.00 58.97 117 TYR A CA 1
ATOM 934 C C . TYR A 1 117 ? 17.900 2.164 3.577 1.00 58.97 117 TYR A C 1
ATOM 936 O O . TYR A 1 117 ? 18.424 1.056 3.483 1.00 58.97 117 TYR A O 1
ATOM 944 N N . HIS A 1 118 ? 16.685 2.418 3.105 1.00 78.19 118 HIS A N 1
ATOM 945 C CA . HIS A 1 118 ? 15.615 1.449 2.908 1.00 78.19 118 HIS A CA 1
ATOM 946 C C . HIS A 1 118 ? 14.918 1.580 1.549 1.00 78.19 118 HIS A C 1
ATOM 948 O O . HIS A 1 118 ? 14.115 0.720 1.212 1.00 78.19 118 HIS A O 1
ATOM 954 N N . THR A 1 119 ? 15.222 2.623 0.771 1.00 88.88 119 THR A N 1
ATOM 955 C CA . THR A 1 119 ? 14.573 2.884 -0.521 1.00 88.88 119 THR A CA 1
ATOM 956 C C . THR A 1 119 ? 15.542 2.653 -1.675 1.00 88.88 119 THR A C 1
ATOM 958 O O . THR A 1 119 ? 16.605 3.272 -1.714 1.00 88.88 119 THR A O 1
ATOM 961 N N . LEU A 1 120 ? 15.165 1.815 -2.638 1.00 91.00 120 LEU A N 1
ATOM 962 C CA . LEU A 1 120 ? 15.828 1.672 -3.933 1.00 91.00 120 LEU A CA 1
ATOM 963 C C . LEU A 1 120 ? 14.976 2.319 -5.025 1.00 91.00 120 LEU A C 1
ATOM 965 O O . LEU A 1 120 ? 13.764 2.125 -5.071 1.00 91.00 120 LEU A O 1
ATOM 969 N N . TYR A 1 121 ? 15.616 3.047 -5.936 1.00 91.62 121 TYR A N 1
ATOM 970 C CA . TYR A 1 121 ? 14.981 3.507 -7.170 1.00 91.62 121 TYR A CA 1
ATOM 971 C C . TYR A 1 121 ? 15.549 2.716 -8.335 1.00 91.62 121 TYR A C 1
ATOM 973 O O . TYR A 1 121 ? 16.738 2.827 -8.637 1.00 91.62 121 TYR A O 1
ATOM 981 N N . VAL A 1 122 ? 14.697 1.931 -8.983 1.00 93.19 122 VAL A N 1
ATOM 982 C CA . VAL A 1 122 ? 15.032 1.155 -10.175 1.00 93.19 122 VAL A CA 1
ATOM 983 C C . VAL A 1 122 ? 14.534 1.928 -11.392 1.00 93.19 122 VAL A C 1
ATOM 985 O O . VAL A 1 122 ? 13.361 2.288 -11.467 1.00 93.19 122 VAL A O 1
ATOM 988 N N . LYS A 1 123 ? 15.440 2.243 -12.314 1.00 93.06 123 LYS A N 1
ATOM 989 C CA . LYS A 1 123 ? 15.213 3.163 -13.429 1.00 93.06 123 LYS A CA 1
ATOM 990 C C . LYS A 1 123 ? 15.400 2.421 -14.744 1.00 93.06 123 LYS A C 1
ATOM 992 O O . LYS A 1 123 ? 16.505 1.982 -15.062 1.00 93.06 123 LYS A O 1
ATOM 997 N N . PHE A 1 124 ? 14.319 2.305 -15.503 1.00 92.31 124 PHE A N 1
ATOM 998 C CA . PHE A 1 124 ? 14.288 1.634 -16.795 1.00 92.31 124 PHE A CA 1
ATOM 999 C C . PHE A 1 124 ? 14.200 2.680 -17.913 1.00 92.31 124 PHE A C 1
ATOM 1001 O O . PHE A 1 124 ? 13.125 3.247 -18.117 1.00 92.31 124 PHE A O 1
ATOM 1008 N N . PRO A 1 125 ? 15.287 2.965 -18.647 1.00 90.88 125 PRO A N 1
ATOM 1009 C CA . PRO A 1 125 ? 15.243 3.826 -19.831 1.00 90.88 125 PRO A CA 1
ATOM 1010 C C . PRO A 1 125 ? 14.584 3.086 -21.007 1.00 90.88 125 PRO A C 1
ATOM 1012 O O . PRO A 1 125 ? 15.263 2.626 -21.918 1.00 90.88 125 PRO A O 1
ATOM 1015 N N . VAL A 1 126 ? 13.267 2.882 -20.930 1.00 89.94 126 VAL A N 1
ATOM 1016 C CA . VAL A 1 126 ? 12.506 2.051 -21.882 1.00 89.94 126 VAL A CA 1
ATOM 1017 C C . VAL A 1 126 ? 11.259 2.733 -22.432 1.00 89.94 126 VAL A C 1
ATOM 1019 O O . VAL A 1 126 ? 10.618 2.162 -23.307 1.00 89.94 126 VAL A O 1
ATOM 1022 N N . LEU A 1 127 ? 10.868 3.915 -21.938 1.00 88.12 127 LEU A N 1
ATOM 1023 C CA . LEU A 1 127 ? 9.559 4.487 -22.284 1.00 88.12 127 LEU A CA 1
ATOM 1024 C C . LEU A 1 127 ? 9.446 4.858 -23.771 1.00 88.12 127 LEU A C 1
ATOM 1026 O O . LEU A 1 127 ? 8.380 4.689 -24.355 1.00 88.12 127 LEU A O 1
ATOM 1030 N N . ASP A 1 128 ? 10.538 5.301 -24.396 1.00 84.94 128 ASP A N 1
ATOM 1031 C CA . ASP A 1 128 ? 10.595 5.564 -25.839 1.00 84.94 128 ASP A CA 1
ATOM 1032 C C . ASP A 1 128 ? 10.692 4.285 -26.687 1.00 84.94 128 ASP A C 1
ATOM 1034 O O . ASP A 1 128 ? 10.399 4.317 -27.879 1.00 84.94 128 ASP A O 1
ATOM 1038 N N . LEU A 1 129 ? 11.037 3.149 -26.074 1.00 84.62 129 LEU A 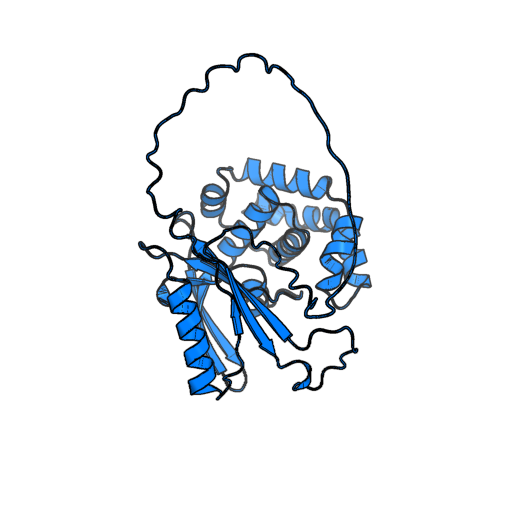N 1
ATOM 1039 C CA . LEU A 1 129 ? 11.108 1.841 -26.733 1.00 84.62 129 LEU A CA 1
ATOM 1040 C C . LEU A 1 129 ? 9.762 1.104 -26.743 1.00 84.62 129 LEU A C 1
ATOM 1042 O O . LEU A 1 129 ? 9.535 0.256 -27.600 1.00 84.62 129 LEU A O 1
ATOM 1046 N N . ILE A 1 130 ? 8.866 1.409 -25.799 1.00 84.75 130 ILE A N 1
ATOM 1047 C CA . ILE A 1 130 ? 7.583 0.702 -25.626 1.00 84.75 130 ILE A CA 1
ATOM 1048 C C . ILE A 1 130 ? 6.406 1.365 -26.359 1.00 84.75 130 ILE A C 1
ATOM 1050 O O . ILE A 1 130 ? 5.253 1.021 -26.108 1.00 84.75 130 ILE A O 1
ATOM 1054 N N . GLY A 1 131 ? 6.681 2.310 -27.265 1.00 77.69 131 GLY A N 1
ATOM 1055 C CA . GLY A 1 131 ? 5.670 2.912 -28.142 1.00 77.69 131 GLY A CA 1
ATOM 1056 C C . GLY A 1 131 ? 4.678 3.844 -27.441 1.00 77.69 131 GLY A C 1
ATOM 1057 O O . GLY A 1 131 ? 3.593 4.084 -27.968 1.00 77.69 131 GLY A O 1
ATOM 1058 N N . LEU A 1 132 ? 5.020 4.368 -26.258 1.00 80.06 132 LEU A N 1
ATOM 1059 C CA . LEU A 1 132 ? 4.197 5.381 -25.600 1.00 80.06 132 LEU A CA 1
ATOM 1060 C C . LEU A 1 132 ? 4.358 6.742 -26.298 1.00 80.06 132 LEU A C 1
ATOM 1062 O O . LEU A 1 132 ? 5.479 7.115 -26.654 1.00 80.06 132 LEU A O 1
ATOM 1066 N N . PRO A 1 133 ? 3.270 7.514 -26.471 1.00 81.12 133 PRO A N 1
ATOM 1067 C CA . PRO A 1 133 ? 3.354 8.867 -27.000 1.00 81.12 133 PRO A CA 1
ATOM 1068 C C . PRO A 1 133 ? 4.010 9.776 -25.955 1.00 81.12 133 PRO A C 1
ATOM 1070 O O . PRO A 1 133 ? 3.368 10.192 -24.992 1.00 81.12 133 PRO A O 1
ATOM 1073 N N . LEU A 1 134 ? 5.300 10.054 -26.135 1.00 84.56 134 LEU A N 1
ATOM 1074 C CA . LEU A 1 134 ? 6.070 10.957 -25.282 1.00 84.56 134 LEU A CA 1
ATOM 1075 C C . LEU A 1 134 ? 6.225 12.322 -25.954 1.00 84.56 134 LEU A C 1
ATOM 1077 O O . LEU A 1 134 ? 6.544 12.424 -27.139 1.00 84.56 134 LEU A O 1
ATOM 1081 N N . THR A 1 135 ? 6.045 13.380 -25.176 1.00 86.25 135 THR A N 1
ATOM 1082 C CA . THR A 1 135 ? 6.402 14.748 -25.549 1.00 86.25 135 THR A CA 1
ATOM 1083 C C . THR A 1 135 ? 7.897 15.001 -25.302 1.00 86.25 135 THR A C 1
ATOM 1085 O O . THR A 1 135 ? 8.523 14.291 -24.512 1.00 86.25 135 THR A O 1
ATOM 1088 N N . PRO A 1 136 ? 8.505 16.042 -25.904 1.00 83.75 136 PRO A N 1
ATOM 1089 C CA . PRO A 1 136 ? 9.906 16.389 -25.643 1.00 83.75 136 PRO A CA 1
ATOM 1090 C C . PRO A 1 136 ? 10.223 16.703 -24.171 1.00 83.75 136 PRO A C 1
ATOM 1092 O O . PRO A 1 136 ? 11.381 16.625 -23.763 1.00 83.75 136 PRO A O 1
ATOM 1095 N N . SER A 1 137 ? 9.213 17.076 -23.378 1.00 87.00 137 SER A N 1
ATOM 1096 C CA . SER A 1 137 ? 9.340 17.321 -21.938 1.00 87.00 137 SER A CA 1
ATOM 1097 C C . SER A 1 137 ? 9.248 16.060 -21.078 1.00 87.00 137 SER A C 1
ATOM 1099 O O . SER A 1 137 ? 9.589 16.121 -19.895 1.00 87.00 137 SER A O 1
ATOM 1101 N N . ASP A 1 138 ? 8.796 14.935 -21.636 1.00 85.75 138 ASP A N 1
ATOM 1102 C CA . ASP A 1 138 ? 8.591 13.714 -20.867 1.00 85.75 138 ASP A CA 1
ATOM 1103 C C . ASP A 1 138 ? 9.903 12.982 -20.591 1.00 85.75 138 ASP A C 1
ATOM 1105 O O . ASP A 1 138 ? 10.841 12.950 -21.394 1.00 85.75 138 ASP A O 1
ATOM 1109 N N . SER A 1 139 ? 9.967 12.350 -19.420 1.00 86.56 139 SER A N 1
ATOM 1110 C CA . SER A 1 139 ? 11.069 11.446 -19.125 1.00 86.56 139 SER A CA 1
ATOM 1111 C C . SER A 1 139 ? 10.946 10.188 -19.974 1.00 86.56 139 SER A C 1
ATOM 1113 O O . SER A 1 139 ? 9.873 9.610 -20.102 1.00 86.56 139 SER A O 1
ATOM 1115 N N . LYS A 1 140 ? 12.080 9.708 -20.477 1.00 88.69 140 LYS A N 1
ATOM 1116 C CA . LYS A 1 140 ? 12.189 8.401 -21.139 1.00 88.69 140 LYS A CA 1
ATOM 1117 C C . LYS A 1 140 ? 12.354 7.241 -20.148 1.00 88.69 140 LYS A C 1
ATOM 1119 O O . LYS A 1 140 ? 12.476 6.083 -20.544 1.00 88.69 140 LYS A O 1
ATOM 1124 N N . ILE A 1 141 ? 12.411 7.551 -18.854 1.00 88.62 141 ILE A N 1
ATOM 1125 C CA . ILE A 1 141 ? 12.715 6.597 -17.794 1.00 88.62 141 ILE A CA 1
ATOM 1126 C C . ILE A 1 141 ? 11.425 6.215 -17.070 1.00 88.62 141 ILE A C 1
ATOM 1128 O O . ILE A 1 141 ? 10.739 7.069 -16.514 1.00 88.62 141 ILE A O 1
ATOM 1132 N N . LEU A 1 142 ? 11.145 4.915 -17.013 1.00 89.31 142 LEU A N 1
ATOM 1133 C CA . LEU A 1 142 ? 10.189 4.341 -16.077 1.00 89.31 142 LEU A CA 1
ATOM 1134 C C . LEU A 1 142 ? 10.879 4.164 -14.723 1.00 89.31 142 LEU A C 1
ATOM 1136 O O . LEU A 1 142 ? 11.895 3.473 -14.614 1.00 89.31 142 LEU A O 1
ATOM 1140 N N . PHE A 1 143 ? 10.326 4.791 -13.690 1.00 89.50 143 PHE A N 1
ATOM 1141 C CA . PHE A 1 143 ? 10.847 4.733 -12.329 1.00 89.50 143 PHE A CA 1
ATOM 1142 C C . PHE A 1 143 ? 10.004 3.781 -11.484 1.00 89.50 143 PHE A C 1
ATOM 1144 O O . PHE A 1 143 ? 8.793 3.942 -11.396 1.00 89.50 143 PHE A O 1
ATOM 1151 N N . VAL A 1 144 ? 10.651 2.833 -10.811 1.00 91.31 144 VAL A N 1
ATOM 1152 C CA . VAL A 1 144 ? 10.021 1.986 -9.794 1.00 91.31 144 VAL A CA 1
ATOM 1153 C C . VAL A 1 144 ? 10.703 2.249 -8.461 1.00 91.31 144 VAL A C 1
ATOM 1155 O O . VAL A 1 144 ? 11.914 2.046 -8.319 1.00 91.31 144 VAL A O 1
ATOM 1158 N N . ARG A 1 145 ? 9.930 2.712 -7.476 1.00 93.00 145 ARG A N 1
ATOM 1159 C CA . ARG A 1 145 ? 10.402 2.851 -6.098 1.00 93.00 145 ARG A CA 1
ATOM 1160 C C . ARG A 1 145 ? 10.162 1.550 -5.346 1.00 93.00 145 ARG A C 1
ATOM 1162 O O . ARG A 1 145 ? 9.070 0.992 -5.398 1.00 93.00 145 ARG A O 1
ATOM 1169 N N . LEU A 1 146 ? 11.183 1.097 -4.634 1.00 93.12 146 LEU A N 1
ATOM 1170 C CA . LEU A 1 146 ? 11.136 -0.058 -3.755 1.00 93.12 146 LEU A CA 1
ATOM 1171 C C . LEU A 1 146 ? 11.499 0.378 -2.337 1.00 93.12 146 LEU A C 1
ATOM 1173 O O . LEU A 1 146 ? 12.645 0.738 -2.082 1.00 93.12 146 LEU A O 1
ATOM 1177 N N . ASP A 1 147 ? 10.537 0.326 -1.426 1.00 92.62 147 ASP A N 1
ATOM 1178 C CA . ASP A 1 147 ? 10.701 0.668 -0.016 1.00 92.62 147 ASP A CA 1
ATOM 1179 C C . ASP A 1 147 ? 10.739 -0.605 0.842 1.00 92.62 147 ASP A C 1
ATOM 1181 O O . ASP A 1 147 ? 9.855 -1.454 0.748 1.00 92.62 147 ASP A O 1
ATOM 1185 N N . ILE A 1 148 ? 11.763 -0.743 1.690 1.00 92.62 148 ILE A N 1
ATOM 1186 C CA . ILE A 1 148 ? 11.954 -1.891 2.589 1.00 92.62 148 ILE A CA 1
ATOM 1187 C C . ILE A 1 148 ? 12.064 -1.417 4.037 1.00 92.62 148 ILE A C 1
ATOM 1189 O O . ILE A 1 148 ? 13.118 -0.958 4.477 1.00 92.62 148 ILE A O 1
ATOM 1193 N N . THR A 1 149 ? 11.000 -1.567 4.814 1.00 91.81 149 THR A N 1
ATOM 1194 C CA . THR A 1 149 ? 10.969 -1.178 6.230 1.00 91.81 149 THR A CA 1
ATOM 1195 C C . THR A 1 149 ? 11.160 -2.377 7.158 1.00 91.81 149 THR A C 1
ATOM 1197 O O . THR A 1 149 ? 10.789 -3.484 6.799 1.00 91.81 149 THR A O 1
ATOM 1200 N N . PRO A 1 150 ? 11.742 -2.236 8.360 1.00 92.06 150 PRO A N 1
ATOM 1201 C CA . PRO A 1 150 ? 11.695 -3.314 9.347 1.00 92.06 150 PRO A CA 1
ATOM 1202 C C . PRO A 1 150 ? 10.244 -3.667 9.701 1.00 92.06 150 PRO A C 1
ATOM 1204 O O . PRO A 1 150 ? 9.422 -2.766 9.883 1.00 92.06 150 PRO A O 1
ATOM 1207 N N . ALA A 1 151 ? 9.934 -4.959 9.816 1.00 93.12 151 ALA A N 1
ATOM 1208 C CA . ALA A 1 151 ? 8.638 -5.403 10.314 1.00 93.12 151 ALA A CA 1
ATOM 1209 C C . ALA A 1 151 ? 8.450 -4.940 11.768 1.00 93.12 151 ALA A C 1
ATOM 1211 O O . ALA A 1 151 ? 9.371 -5.005 12.584 1.00 93.12 151 ALA A O 1
ATOM 1212 N N . VAL A 1 152 ? 7.251 -4.460 12.090 1.00 91.56 152 VAL A N 1
ATOM 1213 C CA . VAL A 1 152 ? 6.888 -3.996 13.434 1.00 91.56 152 VAL A CA 1
ATOM 1214 C C . VAL A 1 152 ? 5.875 -4.964 14.016 1.00 91.56 152 VAL A C 1
ATOM 1216 O O . VAL A 1 152 ? 4.905 -5.292 13.344 1.00 91.56 152 VAL A O 1
ATOM 1219 N N . GLY A 1 153 ? 6.066 -5.378 15.267 1.00 91.50 153 GLY A N 1
ATOM 1220 C CA . GLY A 1 153 ? 5.158 -6.302 15.942 1.00 91.50 153 GLY A CA 1
ATOM 1221 C C . GLY A 1 153 ? 5.335 -7.760 15.510 1.00 91.50 153 GLY A C 1
ATOM 1222 O O . GLY A 1 153 ? 6.317 -8.130 14.875 1.00 91.50 153 GLY A O 1
ATOM 1223 N N . SER A 1 154 ? 4.383 -8.590 15.917 1.00 93.69 154 SER A N 1
ATOM 1224 C CA . SER A 1 154 ? 4.407 -10.052 15.761 1.00 93.69 154 SER A CA 1
ATOM 1225 C C . SER A 1 154 ? 3.021 -10.672 15.592 1.00 93.69 154 SER A C 1
ATOM 1227 O O . SER A 1 154 ? 2.918 -11.861 15.327 1.00 93.69 154 SER A O 1
ATOM 1229 N N . SER A 1 155 ? 1.950 -9.890 15.763 1.00 96.81 155 SER A N 1
ATOM 1230 C CA . SER A 1 155 ? 0.567 -10.390 15.724 1.00 96.81 155 SER A CA 1
ATOM 1231 C C . SER A 1 155 ? -0.017 -10.432 14.313 1.00 96.81 155 SER A C 1
ATOM 1233 O O . SER A 1 155 ? -1.220 -10.618 14.160 1.00 96.81 155 SER A O 1
ATOM 1235 N N . PHE A 1 156 ? 0.812 -10.198 13.299 1.00 97.12 156 PHE A N 1
ATOM 1236 C CA . PHE A 1 156 ? 0.428 -10.306 11.902 1.00 97.12 156 PHE A CA 1
ATOM 1237 C C . PHE A 1 156 ? 0.571 -11.747 11.415 1.00 97.12 156 PHE A C 1
ATOM 1239 O O . PHE A 1 156 ? 1.397 -12.512 11.908 1.00 97.12 156 PHE A O 1
ATOM 1246 N N . THR A 1 157 ? -0.180 -12.082 10.379 1.00 97.25 157 THR A N 1
ATOM 1247 C CA . THR A 1 157 ? -0.062 -13.328 9.631 1.00 97.25 157 THR A CA 1
ATOM 1248 C C . THR A 1 157 ? 0.475 -13.035 8.235 1.00 97.25 157 THR A C 1
ATOM 1250 O O . THR A 1 157 ? 0.189 -11.997 7.628 1.00 97.25 157 THR A O 1
ATOM 1253 N N . THR A 1 158 ? 1.275 -13.958 7.711 1.00 96.38 158 THR A N 1
ATOM 1254 C CA . THR A 1 158 ? 1.773 -13.895 6.338 1.00 96.38 158 THR A CA 1
ATOM 1255 C C . THR A 1 158 ? 1.336 -15.111 5.551 1.00 96.38 158 THR A C 1
ATOM 1257 O O . THR A 1 158 ? 1.326 -16.217 6.082 1.00 96.38 158 THR A O 1
ATOM 1260 N N . GLU A 1 159 ? 1.061 -14.912 4.272 1.00 95.12 159 GLU A N 1
ATOM 1261 C CA . GLU A 1 159 ? 0.593 -15.947 3.359 1.00 95.12 159 GLU A CA 1
ATOM 1262 C C . GLU A 1 159 ? 1.511 -16.006 2.130 1.00 95.12 159 GLU A C 1
ATOM 1264 O O . GLU A 1 159 ? 1.962 -14.951 1.652 1.00 95.12 159 GLU A O 1
ATOM 1269 N N . PRO A 1 160 ? 1.794 -17.206 1.591 1.00 95.19 160 PRO A N 1
ATOM 1270 C CA . PRO A 1 160 ? 2.361 -17.319 0.258 1.00 95.19 160 PRO A CA 1
ATOM 1271 C C . PRO A 1 160 ? 1.333 -16.818 -0.762 1.00 95.19 160 PRO A C 1
ATOM 1273 O O . PRO A 1 160 ? 0.150 -17.145 -0.698 1.00 95.19 160 PRO A O 1
ATOM 1276 N N . ALA A 1 161 ? 1.787 -16.020 -1.718 1.00 93.25 161 ALA A N 1
ATOM 1277 C CA . ALA A 1 161 ? 0.974 -15.522 -2.808 1.00 93.25 161 ALA A CA 1
ATOM 1278 C C . ALA A 1 161 ? 1.667 -15.805 -4.133 1.00 93.25 161 ALA A C 1
ATOM 1280 O O . ALA A 1 161 ? 2.837 -15.469 -4.329 1.00 93.25 161 ALA A O 1
ATOM 1281 N N . ILE A 1 162 ? 0.918 -16.431 -5.032 1.00 93.31 162 ILE A N 1
ATOM 1282 C CA . ILE A 1 162 ? 1.365 -16.798 -6.369 1.00 93.31 162 ILE A CA 1
ATOM 1283 C C . ILE A 1 162 ? 0.743 -15.805 -7.343 1.00 93.31 162 ILE A C 1
ATOM 1285 O O . ILE A 1 162 ? -0.457 -15.531 -7.273 1.00 93.31 162 ILE A O 1
ATOM 1289 N N . LYS A 1 163 ? 1.547 -15.254 -8.251 1.00 92.44 163 LYS A N 1
ATOM 1290 C CA . LYS A 1 163 ? 1.041 -14.492 -9.393 1.00 92.44 163 LYS A CA 1
ATOM 1291 C C . LYS A 1 163 ? 1.639 -15.057 -10.666 1.00 92.44 163 LYS A C 1
ATOM 1293 O O . LYS A 1 163 ? 2.859 -15.152 -10.790 1.00 92.44 163 LYS A O 1
ATOM 1298 N N . SER A 1 164 ? 0.759 -15.367 -11.606 1.00 92.12 164 SER A N 1
ATOM 1299 C CA . SER A 1 164 ? 1.112 -15.810 -12.948 1.00 92.12 164 SER A CA 1
ATOM 1300 C C . SER A 1 164 ? 0.634 -14.780 -13.963 1.00 92.12 164 SER A C 1
ATOM 1302 O O . SER A 1 164 ? -0.503 -14.308 -13.912 1.00 92.12 164 SER A O 1
ATOM 1304 N N . THR A 1 165 ? 1.528 -14.406 -14.866 1.00 84.62 165 THR A N 1
ATOM 1305 C CA . THR A 1 165 ? 1.243 -13.705 -16.118 1.00 84.62 165 THR A CA 1
ATOM 1306 C C . THR A 1 165 ? 1.550 -14.655 -17.279 1.00 84.62 165 THR A C 1
ATOM 1308 O O . THR A 1 165 ? 1.900 -15.812 -17.048 1.00 84.62 165 THR A O 1
ATOM 1311 N N . ARG A 1 166 ? 1.403 -14.189 -18.527 1.00 81.69 166 ARG A N 1
ATOM 1312 C CA . ARG A 1 166 ? 1.571 -15.024 -19.729 1.00 81.69 166 ARG A CA 1
ATOM 1313 C C . ARG A 1 166 ? 2.897 -15.799 -19.745 1.00 81.69 166 ARG A C 1
ATOM 1315 O O . ARG A 1 166 ? 2.875 -16.990 -20.016 1.00 81.69 166 ARG A O 1
ATOM 1322 N N . ASP A 1 167 ? 3.998 -15.139 -19.383 1.00 85.12 167 ASP A N 1
ATOM 1323 C CA . ASP A 1 167 ? 5.357 -15.692 -19.518 1.00 85.12 167 ASP A CA 1
ATOM 1324 C C . ASP A 1 167 ? 6.155 -15.664 -18.201 1.00 85.12 167 ASP A C 1
ATOM 1326 O O . ASP A 1 167 ? 7.361 -15.903 -18.182 1.00 85.12 167 ASP A O 1
ATOM 1330 N N . PHE A 1 168 ? 5.511 -15.329 -17.079 1.00 84.56 168 PHE A N 1
ATOM 1331 C CA . PHE A 1 168 ? 6.193 -15.175 -15.797 1.00 84.56 168 PHE A CA 1
ATOM 1332 C C . PHE A 1 168 ? 5.299 -15.600 -14.639 1.00 84.56 168 PHE A C 1
ATOM 1334 O O . PHE A 1 168 ? 4.178 -15.121 -14.494 1.00 84.56 168 PHE A O 1
ATOM 1341 N N . SER A 1 169 ? 5.807 -16.481 -13.782 1.00 89.62 169 SER A N 1
ATOM 1342 C CA . SER A 1 169 ? 5.147 -16.861 -12.535 1.00 89.62 169 SER A CA 1
ATOM 1343 C C . SER A 1 169 ? 6.110 -16.688 -11.377 1.00 89.62 169 SER A C 1
ATOM 1345 O O . SER A 1 169 ? 7.275 -17.072 -11.469 1.00 89.62 169 SER A O 1
ATOM 1347 N N . PHE A 1 170 ? 5.626 -16.115 -10.283 1.00 90.31 170 PHE A N 1
ATOM 1348 C CA . PHE A 1 170 ? 6.421 -15.928 -9.080 1.00 90.31 170 PHE A CA 1
ATOM 1349 C C . PHE A 1 170 ? 5.601 -16.188 -7.827 1.00 90.31 170 PHE A C 1
ATOM 1351 O O . PHE A 1 170 ? 4.385 -15.987 -7.791 1.00 90.31 170 PHE A O 1
ATOM 1358 N N . VAL A 1 171 ? 6.313 -16.610 -6.787 1.00 91.94 171 VAL A N 1
ATOM 1359 C CA . VAL A 1 171 ? 5.787 -16.759 -5.435 1.00 91.94 171 VAL A CA 1
ATOM 1360 C C . VAL A 1 171 ? 6.463 -15.720 -4.556 1.00 91.94 171 VAL A C 1
ATOM 1362 O O . VAL A 1 171 ? 7.680 -15.540 -4.616 1.00 91.94 171 VAL A O 1
ATOM 1365 N N . LEU A 1 172 ? 5.680 -15.032 -3.736 1.00 93.94 172 LEU A N 1
ATOM 1366 C CA . LEU A 1 172 ? 6.193 -14.158 -2.688 1.00 93.94 172 LEU A CA 1
ATOM 1367 C C . LEU A 1 172 ? 5.398 -14.336 -1.403 1.00 93.94 172 LEU A C 1
ATOM 1369 O O . LEU A 1 172 ? 4.311 -14.906 -1.399 1.00 93.94 172 LEU A O 1
ATOM 1373 N N . LYS A 1 173 ? 5.933 -13.819 -0.304 1.00 96.38 173 LYS A N 1
ATOM 1374 C CA . LYS A 1 173 ? 5.234 -13.746 0.976 1.00 96.38 173 LYS A CA 1
ATOM 1375 C C . LYS A 1 173 ? 4.593 -12.368 1.116 1.00 96.38 173 LYS A C 1
ATOM 1377 O O . LYS A 1 173 ? 5.264 -11.360 0.900 1.00 96.38 173 LYS A O 1
ATOM 1382 N N . ARG A 1 174 ? 3.317 -12.301 1.493 1.00 97.25 174 ARG A N 1
ATOM 1383 C CA . ARG A 1 174 ? 2.592 -11.047 1.775 1.00 97.25 174 ARG A CA 1
ATOM 1384 C C . ARG A 1 174 ? 1.881 -11.116 3.120 1.00 97.25 174 ARG A C 1
ATOM 1386 O O . ARG A 1 174 ? 1.695 -12.200 3.660 1.00 97.25 174 ARG A O 1
ATOM 1393 N N . TYR A 1 175 ? 1.457 -9.971 3.641 1.00 98.12 175 TYR A N 1
ATOM 1394 C CA . TYR A 1 175 ? 0.517 -9.940 4.763 1.00 98.12 175 TYR A CA 1
ATOM 1395 C C . TYR A 1 175 ? -0.850 -10.523 4.373 1.00 98.12 175 TYR A C 1
ATOM 1397 O O . TYR A 1 175 ? -1.240 -10.473 3.198 1.00 98.12 175 TYR A O 1
ATOM 1405 N N . SER A 1 176 ? -1.580 -11.041 5.364 1.00 98.00 176 SER A N 1
ATOM 1406 C CA . SER A 1 176 ? -3.002 -11.371 5.219 1.00 98.00 176 SER A CA 1
ATOM 1407 C C . SER A 1 176 ? -3.825 -10.117 4.881 1.00 98.00 176 SER A C 1
ATOM 1409 O O . SER A 1 176 ? -3.407 -8.983 5.143 1.00 98.00 176 SER A O 1
ATOM 1411 N N . LEU A 1 177 ? -5.015 -10.294 4.302 1.00 98.00 177 LEU A N 1
ATOM 1412 C CA . LEU A 1 177 ? -5.889 -9.164 3.971 1.00 98.00 177 LEU A CA 1
ATOM 1413 C C . LEU A 1 177 ? -6.312 -8.339 5.218 1.00 98.00 177 LEU A C 1
ATOM 1415 O O . LEU A 1 177 ? -6.210 -7.108 5.155 1.00 98.00 177 LEU A O 1
ATOM 1419 N N . PRO A 1 178 ? -6.674 -8.954 6.368 1.00 98.12 178 PRO A N 1
ATOM 1420 C CA . PRO A 1 178 ? -6.888 -8.245 7.639 1.00 98.12 178 PRO A CA 1
ATOM 1421 C C . PRO A 1 178 ? -5.694 -7.409 8.120 1.00 98.12 178 PRO A C 1
ATOM 1423 O O . PRO A 1 178 ? -5.874 -6.308 8.650 1.00 98.12 178 PRO A O 1
ATOM 1426 N N . ASP A 1 179 ? -4.469 -7.904 7.933 1.00 98.31 179 ASP A N 1
ATOM 1427 C CA . ASP A 1 179 ? -3.251 -7.199 8.348 1.00 98.31 179 ASP A CA 1
ATOM 1428 C C . ASP A 1 179 ? -2.916 -6.031 7.416 1.00 98.31 179 ASP A C 1
ATOM 1430 O O . ASP A 1 179 ? -2.474 -4.971 7.869 1.00 98.31 179 ASP A O 1
ATOM 1434 N N . LEU A 1 180 ? -3.186 -6.176 6.113 1.00 98.31 180 LEU A N 1
ATOM 1435 C CA . LEU A 1 180 ? -3.097 -5.069 5.160 1.00 98.31 180 LEU A CA 1
ATOM 1436 C C . LEU A 1 180 ? -4.093 -3.958 5.518 1.00 98.31 180 LEU A C 1
ATOM 1438 O O . LEU A 1 180 ? -3.721 -2.781 5.488 1.00 98.31 180 LEU A O 1
ATOM 1442 N N . MET A 1 181 ? -5.321 -4.312 5.914 1.00 97.94 181 MET A N 1
ATOM 1443 C CA . MET A 1 181 ? -6.313 -3.347 6.396 1.00 97.94 181 MET A CA 1
ATOM 1444 C C . MET A 1 181 ? -5.838 -2.640 7.670 1.00 97.94 181 MET A C 1
ATOM 1446 O O . MET A 1 181 ? -5.883 -1.410 7.740 1.00 97.94 181 MET A O 1
ATOM 1450 N N . ALA A 1 182 ? -5.313 -3.386 8.649 1.00 97.62 182 ALA A N 1
ATOM 1451 C CA . ALA A 1 182 ? -4.729 -2.815 9.863 1.00 97.62 182 ALA A CA 1
ATOM 1452 C C . ALA A 1 182 ? -3.596 -1.826 9.533 1.00 97.62 182 ALA A C 1
ATOM 1454 O O . ALA A 1 182 ? -3.561 -0.719 10.072 1.00 97.62 182 ALA A O 1
ATOM 1455 N N . GLY A 1 183 ? -2.722 -2.162 8.580 1.00 96.50 183 GLY A N 1
ATOM 1456 C CA . GLY A 1 183 ? -1.679 -1.261 8.089 1.00 96.50 183 GLY A CA 1
ATOM 1457 C C . GLY A 1 183 ? -2.224 0.021 7.446 1.00 96.50 183 GLY A C 1
ATOM 1458 O O . GLY A 1 183 ? -1.659 1.100 7.643 1.00 96.50 183 GLY A O 1
ATOM 1459 N N . LYS A 1 184 ? -3.341 -0.056 6.709 1.00 96.31 184 LYS A N 1
ATOM 1460 C CA . LYS A 1 184 ? -4.007 1.123 6.127 1.00 96.31 184 LYS A CA 1
ATOM 1461 C C . LYS A 1 184 ? -4.643 2.011 7.181 1.00 96.31 184 LYS A C 1
ATOM 1463 O O . LYS A 1 184 ? -4.453 3.226 7.128 1.00 96.31 184 LYS A O 1
ATOM 1468 N N . ILE A 1 185 ? -5.312 1.419 8.165 1.00 96.31 185 ILE A N 1
ATOM 1469 C CA . ILE A 1 185 ? -5.862 2.149 9.308 1.00 96.31 185 ILE A CA 1
ATOM 1470 C C . ILE A 1 185 ? -4.736 2.832 10.092 1.00 96.31 185 ILE A C 1
ATOM 1472 O O . ILE A 1 185 ? -4.808 4.032 10.347 1.00 96.31 185 ILE A O 1
ATOM 1476 N N . ALA A 1 186 ? -3.657 2.111 10.409 1.00 96.38 186 ALA A N 1
ATOM 1477 C CA . ALA A 1 186 ? -2.490 2.680 11.079 1.00 96.38 186 ALA A CA 1
ATOM 1478 C C . ALA A 1 186 ? -1.904 3.858 10.291 1.00 96.38 186 ALA A C 1
ATOM 1480 O O . ALA A 1 186 ? -1.560 4.889 10.873 1.00 96.38 186 ALA A O 1
ATOM 1481 N N . ALA A 1 187 ? -1.835 3.739 8.962 1.00 94.50 187 ALA A N 1
ATOM 1482 C CA . ALA A 1 187 ? -1.401 4.829 8.107 1.00 94.50 187 ALA A CA 1
ATOM 1483 C C . ALA A 1 187 ? -2.346 6.032 8.209 1.00 94.50 187 ALA A C 1
ATOM 1485 O O . ALA A 1 187 ? -1.842 7.105 8.483 1.00 94.50 187 ALA A O 1
ATOM 1486 N N . ILE A 1 188 ? -3.671 5.878 8.094 1.00 95.38 188 ILE A N 1
ATOM 1487 C CA . ILE A 1 188 ? -4.640 6.987 8.265 1.00 95.38 188 ILE A CA 1
ATOM 1488 C C . ILE A 1 188 ? -4.445 7.697 9.611 1.00 95.38 188 ILE A C 1
ATOM 1490 O O . ILE A 1 188 ? -4.446 8.927 9.689 1.00 95.38 188 ILE A O 1
ATOM 1494 N N . LEU A 1 189 ? -4.257 6.920 10.678 1.00 94.88 189 LEU A N 1
ATOM 1495 C CA . LEU A 1 189 ? -4.122 7.433 12.039 1.00 94.88 189 LEU A CA 1
ATOM 1496 C C . LEU A 1 189 ? -2.812 8.203 12.268 1.00 94.88 189 LEU A C 1
ATOM 1498 O O . LEU A 1 189 ? -2.791 9.113 13.092 1.00 94.88 189 LEU A O 1
ATOM 1502 N N . THR A 1 190 ? -1.746 7.879 11.532 1.00 89.75 190 THR A N 1
ATOM 1503 C CA . THR A 1 190 ? -0.404 8.471 11.709 1.00 89.75 190 THR A CA 1
ATOM 1504 C C . THR A 1 190 ? -0.029 9.497 10.639 1.00 89.75 190 THR A C 1
ATOM 1506 O O . THR A 1 190 ? 0.692 10.448 10.927 1.00 89.75 190 THR A O 1
ATOM 1509 N N . ARG A 1 191 ? -0.513 9.320 9.406 1.00 84.31 191 ARG A N 1
ATOM 1510 C CA . ARG A 1 191 ? -0.239 10.154 8.232 1.00 84.31 191 ARG A CA 1
ATOM 1511 C C . ARG A 1 191 ? -1.476 10.245 7.332 1.00 84.31 191 ARG A C 1
ATOM 1513 O O . ARG A 1 191 ? -1.975 9.245 6.822 1.00 84.31 191 ARG A O 1
ATOM 1520 N N . ASP A 1 192 ? -1.961 11.452 7.075 1.00 75.50 192 ASP A N 1
ATOM 1521 C CA . ASP A 1 192 ? -3.073 11.630 6.141 1.00 75.50 192 ASP A CA 1
ATOM 1522 C C . ASP A 1 192 ? -2.596 11.425 4.696 1.00 75.50 192 ASP A C 1
ATOM 1524 O O . ASP A 1 192 ? -1.766 12.169 4.182 1.00 75.50 192 ASP A O 1
ATOM 1528 N N . ASN A 1 193 ? -3.094 10.368 4.049 1.00 87.69 193 ASN A N 1
ATOM 1529 C CA . ASN A 1 193 ? -2.896 10.111 2.624 1.00 87.69 193 ASN A CA 1
ATOM 1530 C C . ASN A 1 193 ? -4.236 9.702 2.011 1.00 87.69 193 ASN A C 1
ATOM 1532 O O . ASN A 1 193 ? -4.799 8.676 2.402 1.00 87.69 193 ASN A O 1
ATOM 1536 N N . ALA A 1 194 ? -4.715 10.479 1.037 1.00 94.12 194 ALA A N 1
ATOM 1537 C CA . ALA A 1 194 ? -6.016 10.292 0.394 1.00 94.12 194 ALA A CA 1
ATOM 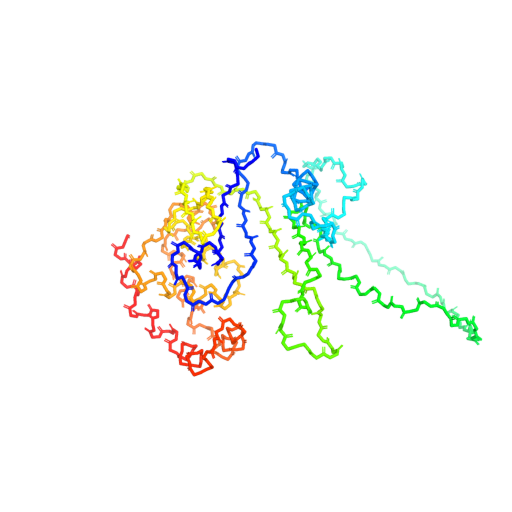1538 C C . ALA A 1 194 ? -6.266 8.853 -0.094 1.00 94.12 194 ALA A C 1
ATOM 1540 O O . ALA A 1 194 ? -7.362 8.323 0.076 1.00 94.12 194 ALA A O 1
ATOM 1541 N N . ARG A 1 195 ? -5.240 8.168 -0.620 1.00 95.50 195 ARG A N 1
ATOM 1542 C CA . ARG A 1 195 ? -5.365 6.778 -1.095 1.00 95.50 195 ARG A CA 1
ATOM 1543 C C . ARG A 1 195 ? -5.724 5.801 0.015 1.00 95.50 195 ARG A C 1
ATOM 1545 O O . ARG A 1 195 ? -6.435 4.843 -0.243 1.00 95.50 195 ARG A O 1
ATOM 1552 N N . ASN A 1 196 ? -5.248 6.022 1.242 1.00 96.25 196 ASN A N 1
ATOM 1553 C CA . ASN A 1 196 ? -5.575 5.118 2.344 1.00 96.25 196 ASN A CA 1
ATOM 1554 C C . ASN A 1 196 ? -7.052 5.233 2.741 1.00 96.25 196 ASN A C 1
ATOM 1556 O O . ASN A 1 196 ? -7.636 4.230 3.131 1.00 96.25 196 ASN A O 1
ATOM 1560 N N . TYR A 1 197 ? -7.660 6.415 2.599 1.00 96.75 197 TYR A N 1
ATOM 1561 C CA . TYR A 1 197 ? -9.099 6.596 2.795 1.00 96.75 197 TYR A CA 1
ATOM 1562 C C . TYR A 1 197 ? -9.912 5.842 1.742 1.00 96.75 197 TYR A C 1
ATOM 1564 O O . TYR A 1 197 ? -10.879 5.169 2.086 1.00 96.75 197 TYR A O 1
ATOM 1572 N N . TYR A 1 198 ? -9.482 5.898 0.479 1.00 97.69 198 TYR A N 1
ATOM 1573 C CA . TYR A 1 198 ? -10.057 5.072 -0.579 1.00 97.69 198 TYR A CA 1
ATOM 1574 C C . TYR A 1 198 ? -9.951 3.577 -0.264 1.00 97.69 198 TYR A C 1
ATOM 1576 O O . TYR A 1 198 ? -10.956 2.869 -0.263 1.00 97.69 198 TYR A O 1
ATOM 1584 N N . ASP A 1 199 ? -8.743 3.116 0.068 1.00 97.62 199 ASP A N 1
ATOM 1585 C CA . ASP A 1 199 ? -8.492 1.711 0.381 1.00 97.62 199 ASP A CA 1
ATOM 1586 C C . ASP A 1 199 ? -9.344 1.248 1.572 1.00 97.62 199 ASP A C 1
ATOM 1588 O O . ASP A 1 199 ? -9.874 0.145 1.541 1.00 97.62 199 ASP A O 1
ATOM 1592 N N . LEU A 1 200 ? -9.518 2.089 2.602 1.00 96.94 200 LEU A N 1
ATOM 1593 C CA . LEU A 1 200 ? -10.372 1.784 3.752 1.00 96.94 200 LEU A CA 1
ATOM 1594 C C . LEU A 1 200 ? -11.820 1.524 3.326 1.00 96.94 200 LEU A C 1
ATOM 1596 O O . LEU A 1 200 ? -12.379 0.514 3.735 1.00 96.94 200 LEU A O 1
ATOM 1600 N N . ILE A 1 201 ? -12.418 2.394 2.505 1.00 97.25 201 ILE A N 1
ATOM 1601 C CA . ILE A 1 201 ? -13.785 2.170 2.010 1.00 97.25 201 ILE A CA 1
ATOM 1602 C C . ILE A 1 201 ? -13.860 0.874 1.197 1.00 97.25 201 ILE A C 1
ATOM 1604 O O . ILE A 1 201 ? -14.789 0.097 1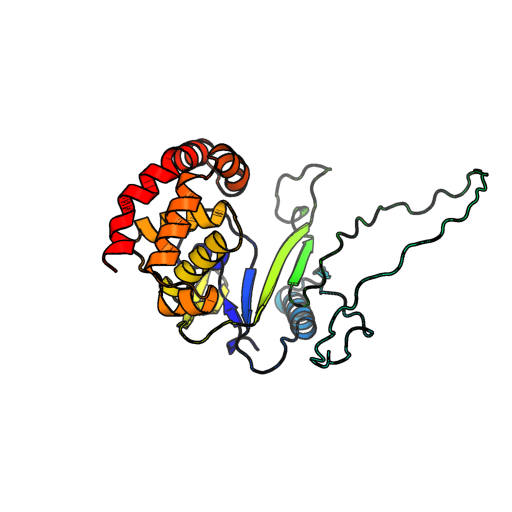.387 1.00 97.25 201 ILE A O 1
ATOM 1608 N N . TRP A 1 202 ? -12.853 0.594 0.368 1.00 97.75 202 TRP A N 1
ATOM 1609 C CA . TRP A 1 202 ? -12.778 -0.655 -0.393 1.00 97.75 202 TRP A CA 1
ATOM 1610 C C . TRP A 1 202 ? -12.718 -1.900 0.513 1.00 97.75 202 TRP A C 1
ATOM 1612 O O . TRP A 1 202 ? -13.420 -2.877 0.264 1.00 97.75 202 TRP A O 1
ATOM 1622 N N . PHE A 1 203 ? -11.942 -1.870 1.603 1.00 97.69 203 PHE A N 1
ATOM 1623 C CA . PHE A 1 203 ? -11.916 -2.963 2.586 1.00 97.69 203 PHE A CA 1
ATOM 1624 C C . PHE A 1 203 ? -13.274 -3.172 3.257 1.00 97.69 203 PHE A C 1
ATOM 1626 O O . PHE A 1 203 ? -13.711 -4.308 3.444 1.00 97.69 203 PHE A O 1
ATOM 1633 N N . LEU A 1 204 ? -13.926 -2.069 3.619 1.00 95.94 204 LEU A N 1
ATOM 1634 C CA . LEU A 1 204 ? -15.222 -2.071 4.282 1.00 95.94 204 LEU A CA 1
ATOM 1635 C C . LEU A 1 204 ? -16.331 -2.626 3.382 1.00 95.94 204 LEU A C 1
ATOM 1637 O O . LEU A 1 204 ? -17.125 -3.445 3.835 1.00 95.94 204 LEU A O 1
ATOM 1641 N N . GLU A 1 205 ? -16.331 -2.255 2.103 1.00 94.88 205 GLU A N 1
ATOM 1642 C CA . GLU A 1 205 ? -17.235 -2.805 1.088 1.00 94.88 205 GLU A CA 1
ATOM 1643 C C . GLU A 1 205 ? -17.073 -4.326 0.937 1.00 94.88 205 GLU A C 1
ATOM 1645 O O . GLU A 1 205 ? -18.049 -5.047 0.744 1.00 94.88 205 GLU A O 1
ATOM 1650 N N . LYS A 1 206 ? -15.845 -4.839 1.080 1.00 94.62 206 LYS A N 1
ATOM 1651 C CA . LYS A 1 206 ? -15.547 -6.280 1.063 1.00 94.62 206 LYS A CA 1
ATOM 1652 C C . LYS A 1 206 ? -15.860 -7.000 2.381 1.00 94.62 206 LYS A C 1
ATOM 1654 O O . LYS A 1 206 ? -15.640 -8.205 2.461 1.00 94.62 206 LYS A O 1
ATOM 1659 N N . GLY A 1 207 ? -16.334 -6.294 3.409 1.00 94.56 207 GLY A N 1
ATOM 1660 C CA . GLY A 1 207 ? -16.610 -6.881 4.722 1.00 94.56 207 GLY A CA 1
ATOM 1661 C C . GLY A 1 207 ? -15.353 -7.342 5.465 1.00 94.56 207 GLY A C 1
ATOM 1662 O O . GLY A 1 207 ? -15.437 -8.211 6.330 1.00 94.56 207 GLY A O 1
ATOM 1663 N N . VAL A 1 208 ? -14.175 -6.806 5.123 1.00 95.94 208 VAL A N 1
ATOM 1664 C CA . VAL A 1 208 ? -12.921 -7.212 5.767 1.00 95.94 208 VAL A CA 1
ATOM 1665 C C . VAL A 1 208 ? -12.873 -6.653 7.182 1.00 95.94 208 VAL A C 1
ATOM 1667 O O . VAL A 1 208 ? -13.059 -5.459 7.414 1.00 95.94 208 VAL A O 1
ATOM 1670 N N . ILE A 1 209 ? -12.570 -7.534 8.129 1.00 95.38 209 ILE A N 1
ATOM 1671 C CA . ILE A 1 209 ? -12.319 -7.182 9.521 1.00 95.38 209 ILE A CA 1
ATOM 1672 C C . ILE A 1 209 ? -10.814 -6.944 9.686 1.00 95.38 209 ILE A C 1
ATOM 1674 O O . ILE A 1 209 ? -10.026 -7.825 9.331 1.00 95.38 209 ILE A O 1
ATOM 1678 N N . PRO A 1 210 ? -10.372 -5.786 10.210 1.00 96.94 210 PRO A N 1
ATOM 1679 C CA . PRO A 1 210 ? -8.953 -5.553 10.427 1.00 96.94 210 PRO A CA 1
ATOM 1680 C C . PRO A 1 210 ? -8.447 -6.395 11.599 1.00 96.94 210 PRO A C 1
ATOM 1682 O O . PRO A 1 210 ? -9.139 -6.583 12.600 1.00 96.94 210 PRO A O 1
ATOM 1685 N N . ASN A 1 211 ? -7.188 -6.825 11.529 1.00 97.62 211 ASN A N 1
ATOM 1686 C CA . ASN A 1 211 ? -6.533 -7.433 12.682 1.00 97.62 211 ASN A CA 1
ATOM 1687 C C . ASN A 1 211 ? -6.289 -6.371 13.772 1.00 97.62 211 ASN A C 1
ATOM 1689 O O . ASN A 1 211 ? -5.309 -5.618 13.737 1.00 97.62 211 ASN A O 1
ATOM 1693 N N . TRP A 1 212 ? -7.190 -6.304 14.756 1.00 96.56 212 TRP A N 1
ATOM 1694 C CA . TRP A 1 212 ? -7.141 -5.325 15.845 1.00 96.56 212 TRP A CA 1
ATOM 1695 C C . TRP A 1 212 ? -5.912 -5.479 16.745 1.00 96.56 212 TRP A C 1
ATOM 1697 O O . TRP A 1 212 ? -5.382 -4.481 17.240 1.00 96.56 212 TRP A O 1
ATOM 1707 N N . GLN A 1 213 ? -5.431 -6.709 16.942 1.00 97.50 213 GLN A N 1
ATOM 1708 C CA . GLN A 1 213 ? -4.236 -6.969 17.740 1.00 97.50 213 GLN A CA 1
ATOM 1709 C C . GLN A 1 213 ? -2.995 -6.412 17.042 1.00 97.50 213 GLN A C 1
ATOM 1711 O O . GLN A 1 213 ? -2.182 -5.724 17.668 1.00 97.50 213 GLN A O 1
ATOM 1716 N N . TYR A 1 214 ? -2.883 -6.635 15.733 1.00 97.88 214 TYR A N 1
ATOM 1717 C CA . TYR A 1 214 ? -1.797 -6.074 14.944 1.00 97.88 214 TYR A CA 1
ATOM 1718 C C . TYR A 1 214 ? -1.884 -4.546 14.848 1.00 97.88 214 TYR A C 1
ATOM 1720 O O . TYR A 1 214 ? -0.889 -3.858 15.084 1.00 97.88 214 TYR A O 1
ATOM 1728 N N . LEU A 1 215 ? -3.079 -3.983 14.634 1.00 97.19 215 LEU A N 1
ATOM 1729 C CA . LEU A 1 215 ? -3.281 -2.530 14.649 1.00 97.19 215 LEU A CA 1
ATOM 1730 C C . LEU A 1 215 ? -2.818 -1.895 15.970 1.00 97.19 215 LEU A C 1
ATOM 1732 O O . LEU A 1 215 ? -2.190 -0.830 15.962 1.00 97.19 215 LEU A O 1
ATOM 1736 N N . ARG A 1 216 ? -3.093 -2.548 17.106 1.00 96.94 216 ARG A N 1
ATOM 1737 C CA . ARG A 1 216 ? -2.634 -2.089 18.420 1.00 96.94 216 ARG A CA 1
ATOM 1738 C C . ARG A 1 216 ? -1.111 -2.105 18.527 1.00 96.94 216 ARG A C 1
ATOM 1740 O O . ARG A 1 216 ? -0.556 -1.177 19.101 1.00 96.94 216 ARG A O 1
ATOM 1747 N N . GLN A 1 217 ? -0.425 -3.099 17.963 1.00 96.62 217 GLN A N 1
ATOM 1748 C CA . GLN A 1 217 ? 1.043 -3.106 17.924 1.00 96.62 217 GLN A CA 1
ATOM 1749 C C . GLN A 1 217 ? 1.607 -1.986 17.036 1.00 96.62 217 GLN A C 1
ATOM 1751 O O . GLN A 1 217 ? 2.629 -1.398 17.379 1.00 96.62 217 GLN A O 1
ATOM 1756 N N . LEU A 1 218 ? 0.931 -1.656 15.930 1.00 95.31 218 LEU A N 1
ATOM 1757 C CA . LEU A 1 218 ? 1.350 -0.585 15.019 1.00 95.31 218 LEU A CA 1
ATOM 1758 C C . LEU A 1 218 ? 1.137 0.826 15.588 1.00 95.31 218 LEU A C 1
ATOM 1760 O O . LEU A 1 218 ? 1.898 1.735 15.267 1.00 95.31 218 LEU A O 1
ATOM 1764 N N . THR A 1 219 ? 0.084 1.030 16.384 1.00 95.81 219 THR A N 1
ATOM 1765 C CA . THR A 1 219 ? -0.379 2.378 16.777 1.00 95.81 219 THR A CA 1
ATOM 1766 C C . THR A 1 219 ? -0.406 2.634 18.283 1.00 95.81 219 THR A C 1
ATOM 1768 O O . THR A 1 219 ? -0.501 3.783 18.704 1.00 95.81 219 THR A O 1
ATOM 1771 N N . GLY A 1 220 ? -0.381 1.586 19.107 1.00 96.19 220 GLY A N 1
ATOM 1772 C CA . GLY A 1 220 ? -0.631 1.658 20.549 1.00 96.19 220 GLY A CA 1
ATOM 1773 C C . GLY A 1 220 ? -2.103 1.871 20.936 1.00 96.19 220 GLY A C 1
ATOM 1774 O O . GLY A 1 220 ? -2.414 1.939 22.125 1.00 96.19 220 GLY A O 1
ATOM 1775 N N . LEU A 1 221 ? -3.024 1.974 19.972 1.00 96.81 221 LEU A N 1
ATOM 1776 C CA . LEU A 1 221 ? -4.429 2.303 20.225 1.00 96.81 221 LEU A CA 1
ATOM 1777 C C . LEU A 1 221 ? -5.289 1.055 20.456 1.00 96.81 221 LEU A C 1
ATOM 1779 O O . LEU A 1 221 ? -5.067 -0.003 19.870 1.00 96.81 221 LEU A O 1
ATOM 1783 N N . THR A 1 222 ? -6.305 1.190 21.309 1.00 96.44 222 THR A N 1
ATOM 1784 C CA . THR A 1 222 ? -7.377 0.193 21.443 1.00 96.44 222 THR A CA 1
ATOM 1785 C C . THR A 1 222 ? -8.346 0.294 20.263 1.00 96.44 222 THR A C 1
ATOM 1787 O O . THR A 1 222 ? -8.412 1.341 19.617 1.00 96.44 222 THR A O 1
ATOM 1790 N N . LYS A 1 223 ? -9.142 -0.759 20.015 1.00 95.12 223 LYS A N 1
ATOM 1791 C CA . LYS A 1 223 ? -10.188 -0.769 18.973 1.00 95.12 223 LYS A CA 1
ATOM 1792 C C . LYS A 1 223 ? -11.076 0.478 19.055 1.00 95.12 223 LYS A C 1
ATOM 1794 O O . LYS A 1 223 ? -11.173 1.218 18.084 1.00 95.12 223 LYS A O 1
ATOM 1799 N N . THR A 1 224 ? -11.641 0.761 20.229 1.00 94.62 224 THR A N 1
ATOM 1800 C CA . THR A 1 224 ? -12.533 1.912 20.447 1.00 94.62 224 THR A CA 1
ATOM 1801 C C . THR A 1 224 ? -11.864 3.238 20.085 1.00 94.62 224 THR A C 1
ATOM 1803 O O . THR A 1 224 ? -12.377 3.978 19.254 1.00 94.62 224 THR A O 1
ATOM 1806 N N . LYS A 1 225 ? -10.655 3.497 20.610 1.00 96.62 225 LYS A N 1
ATOM 1807 C CA . LYS A 1 225 ? -9.921 4.740 20.319 1.00 96.62 225 LYS A CA 1
ATOM 1808 C C . LYS A 1 225 ? -9.539 4.860 18.844 1.00 96.62 225 LYS A C 1
ATOM 1810 O O . LYS A 1 225 ? -9.557 5.957 18.293 1.00 96.62 225 LYS A O 1
ATOM 1815 N N . ALA A 1 226 ? -9.170 3.752 18.201 1.00 96.06 226 ALA A N 1
ATOM 1816 C CA . ALA A 1 226 ? -8.869 3.746 16.775 1.00 96.06 226 ALA A CA 1
ATOM 1817 C C . ALA A 1 226 ? -10.108 4.130 15.952 1.00 96.06 226 ALA A C 1
ATOM 1819 O O . ALA A 1 226 ? -10.007 4.994 15.085 1.00 96.06 226 ALA A O 1
ATOM 1820 N N . LEU A 1 227 ? -11.274 3.556 16.262 1.00 94.69 227 LEU A N 1
ATOM 1821 C CA . LEU A 1 227 ? -12.537 3.865 15.587 1.00 94.69 227 LEU A CA 1
ATOM 1822 C C . LEU A 1 227 ? -12.961 5.325 15.771 1.00 94.69 227 LEU A C 1
ATOM 1824 O O . LEU A 1 227 ? -13.302 5.984 14.786 1.00 94.69 227 LEU A O 1
ATOM 1828 N N . ASP A 1 228 ? -12.861 5.858 16.989 1.00 95.06 228 ASP A N 1
ATOM 1829 C CA . ASP A 1 228 ? -13.169 7.265 17.277 1.00 95.06 228 ASP A CA 1
ATOM 1830 C C . ASP A 1 228 ? -12.261 8.217 16.486 1.00 95.06 228 ASP A C 1
ATOM 1832 O O . ASP A 1 228 ? -12.716 9.206 15.897 1.00 95.06 228 ASP A O 1
ATOM 1836 N N . ASN A 1 229 ? -10.970 7.889 16.404 1.00 95.94 229 ASN A N 1
ATOM 1837 C CA . ASN A 1 229 ? -9.995 8.681 15.663 1.00 95.94 229 ASN A CA 1
ATOM 1838 C C . ASN A 1 229 ? -10.228 8.617 14.145 1.00 95.94 229 ASN A C 1
ATOM 1840 O O . ASN A 1 229 ? -10.144 9.651 13.479 1.00 95.94 229 ASN A O 1
ATOM 1844 N N . ILE A 1 230 ? -10.555 7.441 13.591 1.00 94.94 230 ILE A N 1
ATOM 1845 C CA . ILE A 1 230 ? -10.912 7.286 12.168 1.00 94.94 230 ILE A CA 1
ATOM 1846 C C . ILE A 1 230 ? -12.166 8.100 11.858 1.00 94.94 230 ILE A C 1
ATOM 1848 O O . ILE A 1 230 ? -12.161 8.889 10.914 1.00 94.94 230 ILE A O 1
ATOM 1852 N N . LYS A 1 231 ? -13.217 7.967 12.678 1.00 94.12 231 LYS A N 1
ATOM 1853 C CA . LYS A 1 231 ? -14.466 8.721 12.522 1.00 94.12 231 LYS A CA 1
ATOM 1854 C C . LYS A 1 231 ? -14.203 10.225 12.536 1.00 94.12 231 LYS A C 1
ATOM 1856 O O . LYS A 1 231 ? -14.696 10.944 11.668 1.00 94.12 231 LYS A O 1
ATOM 1861 N N . THR A 1 232 ? -13.381 10.697 13.473 1.00 95.38 232 THR A N 1
ATOM 1862 C CA . THR A 1 232 ? -12.991 12.110 13.566 1.00 95.38 232 THR A CA 1
ATOM 1863 C C . THR A 1 232 ? -12.258 12.577 12.309 1.00 95.38 232 THR A C 1
ATOM 1865 O O . THR A 1 232 ? -12.573 13.642 11.780 1.00 95.38 232 THR A O 1
ATOM 1868 N N . LYS A 1 233 ? -11.304 11.784 11.809 1.00 95.44 233 LYS A N 1
ATOM 1869 C CA . LYS A 1 233 ? -10.540 12.095 10.594 1.00 95.44 233 LYS A CA 1
ATOM 1870 C C . LYS A 1 233 ? -11.421 12.141 9.346 1.00 95.44 233 LYS A C 1
ATOM 1872 O O . LYS A 1 233 ? -11.370 13.126 8.620 1.00 95.44 233 LYS A O 1
ATOM 1877 N N . ILE A 1 234 ? -12.276 11.138 9.136 1.00 94.31 234 ILE A N 1
ATOM 1878 C CA . ILE A 1 234 ? -13.194 11.081 7.985 1.00 94.31 234 ILE A CA 1
ATOM 1879 C C . ILE A 1 234 ? -14.226 12.209 8.036 1.00 94.31 234 ILE A C 1
ATOM 1881 O O . ILE A 1 234 ? -14.534 12.795 7.008 1.00 94.31 234 ILE A O 1
ATOM 1885 N N . THR A 1 235 ? -14.732 12.565 9.217 1.00 94.69 235 THR A N 1
ATOM 1886 C CA . THR A 1 235 ? -15.700 13.670 9.352 1.00 94.69 235 THR A CA 1
ATOM 1887 C C . THR A 1 235 ? -15.081 15.023 8.985 1.00 94.69 235 THR A C 1
ATOM 1889 O O . THR A 1 235 ? -15.773 15.906 8.490 1.00 94.69 235 THR A O 1
ATOM 1892 N N . LYS A 1 236 ? -13.777 15.199 9.228 1.00 95.00 236 LYS A N 1
ATOM 1893 C CA . LYS A 1 236 ? -13.058 16.462 9.002 1.00 95.00 236 LYS A CA 1
ATOM 1894 C C . LYS A 1 236 ? -12.351 16.541 7.648 1.00 95.00 236 LYS A C 1
ATOM 1896 O O . LYS A 1 236 ? -11.746 17.571 7.359 1.00 95.00 236 LYS A O 1
ATOM 1901 N N . ILE A 1 237 ? -12.363 15.475 6.848 1.00 94.62 237 ILE A N 1
ATOM 1902 C CA . ILE A 1 237 ? -11.588 15.442 5.610 1.00 94.62 237 ILE A CA 1
ATOM 1903 C C . ILE A 1 237 ? -12.192 16.371 4.555 1.00 94.62 237 ILE A C 1
ATOM 1905 O O . ILE A 1 237 ? -13.389 16.325 4.274 1.00 94.62 237 ILE A O 1
ATOM 1909 N N . ASP A 1 238 ? -11.356 17.207 3.941 1.00 95.19 238 ASP A N 1
ATOM 1910 C CA . ASP A 1 238 ? -11.787 18.023 2.809 1.00 95.19 238 ASP A CA 1
ATOM 1911 C C . ASP A 1 238 ? -11.911 17.145 1.557 1.00 95.19 238 ASP A C 1
ATOM 1913 O O . ASP A 1 238 ? -10.938 16.547 1.084 1.00 95.19 238 ASP A O 1
ATOM 1917 N N . TYR A 1 239 ? -13.113 17.086 0.983 1.00 95.62 239 TYR A N 1
ATOM 1918 C CA . TYR A 1 239 ? -13.344 16.344 -0.251 1.00 95.62 239 TYR A CA 1
ATOM 1919 C C . TYR A 1 239 ? -12.517 16.896 -1.420 1.00 95.62 239 TYR A C 1
ATOM 1921 O O . TYR A 1 239 ? -12.185 16.135 -2.327 1.00 95.62 239 TYR A O 1
ATOM 1929 N N . ARG A 1 240 ? -12.174 18.192 -1.433 1.00 97.00 240 ARG A N 1
ATOM 1930 C CA . ARG A 1 240 ? -11.355 18.787 -2.503 1.00 97.00 240 ARG A CA 1
ATOM 1931 C C . ARG A 1 240 ? -9.932 18.253 -2.457 1.00 97.00 240 ARG A C 1
ATOM 1933 O O . ARG A 1 240 ? -9.391 17.888 -3.496 1.00 97.00 240 ARG A O 1
ATOM 1940 N N . TYR A 1 241 ? -9.370 18.127 -1.254 1.00 95.81 241 TYR A N 1
ATOM 1941 C CA . TYR A 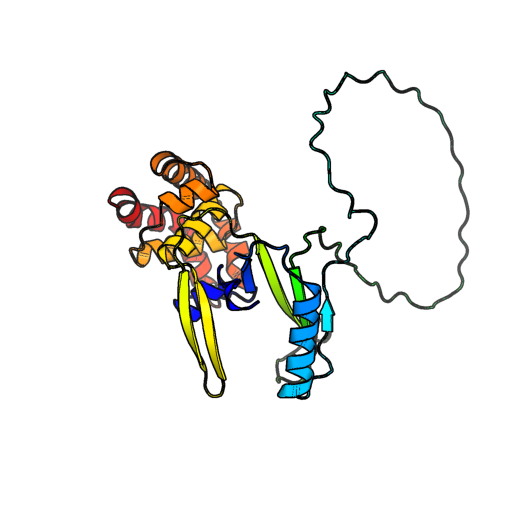1 241 ? -8.090 17.455 -1.040 1.00 95.81 241 TYR A CA 1
ATOM 1942 C C . TYR A 1 241 ? -8.135 16.016 -1.572 1.00 95.81 241 TYR A C 1
ATOM 1944 O O . TYR A 1 241 ? -7.281 15.631 -2.368 1.00 95.81 241 TYR A O 1
ATOM 1952 N N . LEU A 1 242 ? -9.175 15.247 -1.225 1.00 96.44 242 LEU A N 1
ATOM 1953 C CA . LEU A 1 242 ? -9.342 13.887 -1.747 1.00 96.44 242 LEU A CA 1
ATOM 1954 C C . LEU A 1 242 ? -9.434 13.855 -3.275 1.00 96.44 242 LEU A C 1
ATOM 1956 O O . LEU A 1 242 ? -8.812 13.006 -3.901 1.00 96.44 242 LEU A O 1
ATOM 1960 N N . GLN A 1 243 ? -10.201 14.760 -3.888 1.00 96.94 243 GLN A N 1
ATOM 1961 C CA . GLN A 1 243 ? -10.328 14.822 -5.346 1.00 96.94 243 GLN A CA 1
ATOM 1962 C C . GLN A 1 243 ? -8.977 15.059 -6.019 1.00 96.94 243 GLN A C 1
ATOM 1964 O O . GLN A 1 243 ? -8.615 14.301 -6.919 1.00 96.94 243 GLN A O 1
ATOM 1969 N N . THR A 1 244 ? -8.227 16.065 -5.571 1.00 96.44 244 THR A N 1
ATOM 1970 C CA . THR A 1 244 ? -6.912 16.397 -6.133 1.00 96.44 244 THR A CA 1
ATOM 1971 C C . THR A 1 244 ? -5.940 15.231 -5.994 1.00 96.44 244 THR A C 1
ATOM 1973 O O . THR A 1 244 ? -5.344 14.806 -6.979 1.00 96.44 244 THR A O 1
ATOM 1976 N N . GLU A 1 245 ? -5.833 14.658 -4.796 1.00 96.19 245 GLU A N 1
ATOM 1977 C CA . GLU A 1 245 ? -4.848 13.614 -4.511 1.00 96.19 245 GLU A CA 1
ATOM 1978 C C . GLU A 1 245 ? -5.208 12.253 -5.109 1.00 96.19 245 GLU A C 1
ATOM 1980 O O . GLU A 1 245 ? -4.315 11.462 -5.404 1.00 96.19 245 GLU A O 1
ATOM 1985 N N . LEU A 1 246 ? -6.495 11.936 -5.280 1.00 96.81 246 LEU A N 1
ATOM 1986 C CA . LEU A 1 246 ? -6.912 10.670 -5.886 1.00 96.81 246 LEU A CA 1
ATOM 1987 C C . LEU A 1 246 ? -6.874 10.720 -7.411 1.00 96.81 246 LEU A C 1
ATOM 1989 O O . LEU A 1 246 ? -6.619 9.686 -8.018 1.00 96.81 246 LEU A O 1
ATOM 1993 N N . SER A 1 247 ? -7.081 11.884 -8.034 1.00 96.25 247 SER A N 1
ATOM 1994 C CA . SER A 1 247 ? -7.198 12.016 -9.496 1.00 96.25 247 SER A CA 1
ATOM 1995 C C . SER A 1 247 ? -6.107 11.286 -10.299 1.00 96.25 247 SER A C 1
ATOM 1997 O O . SER A 1 247 ? -6.472 10.575 -11.233 1.00 96.25 247 SER A O 1
ATOM 1999 N N . PRO A 1 248 ? -4.807 11.346 -9.937 1.00 95.19 248 PRO A N 1
ATOM 2000 C CA . PRO A 1 248 ? -3.757 10.649 -10.686 1.00 95.19 248 PRO A CA 1
ATOM 2001 C C . PRO A 1 248 ? -3.881 9.118 -10.692 1.00 95.19 248 PRO A C 1
ATOM 2003 O O . PRO A 1 248 ? -3.263 8.452 -11.516 1.00 95.19 248 PRO A O 1
ATOM 2006 N N . TYR A 1 249 ? -4.649 8.539 -9.765 1.00 95.75 249 TYR A N 1
ATOM 2007 C CA . TYR A 1 249 ? -4.734 7.092 -9.566 1.00 95.75 249 TYR A CA 1
ATOM 2008 C C . TYR A 1 249 ? -5.957 6.444 -10.226 1.00 95.75 249 TYR A C 1
ATOM 2010 O O . TYR A 1 249 ? -6.101 5.222 -10.150 1.00 95.75 249 TYR A O 1
ATOM 2018 N N . PHE A 1 250 ? -6.829 7.229 -10.864 1.00 96.69 250 PHE A N 1
ATOM 2019 C CA . PHE A 1 250 ? -8.061 6.744 -11.486 1.00 96.69 250 PHE A CA 1
ATOM 2020 C C . PHE A 1 250 ? -8.246 7.321 -12.883 1.00 96.69 250 PHE A C 1
ATOM 2022 O O . PHE A 1 250 ? -8.060 8.510 -13.112 1.00 96.69 250 PHE A O 1
ATOM 2029 N N . SER A 1 251 ? -8.733 6.490 -13.800 1.00 93.69 251 SER A N 1
ATOM 2030 C CA . SER A 1 251 ? -9.043 6.918 -15.167 1.00 93.69 251 SER A CA 1
ATOM 2031 C C . SER A 1 251 ? -10.332 7.738 -15.275 1.00 93.69 251 SER A C 1
ATOM 2033 O O . SER A 1 251 ? -10.522 8.426 -16.269 1.00 93.69 251 SER A O 1
ATOM 2035 N N . SER A 1 252 ? -11.233 7.662 -14.285 1.00 96.56 252 SER A N 1
ATOM 2036 C CA . SER A 1 252 ? -12.528 8.357 -14.298 1.00 96.56 252 SER A CA 1
ATOM 2037 C C . SER A 1 252 ? -12.545 9.536 -13.316 1.00 96.56 252 SER A C 1
ATOM 2039 O O . SER A 1 252 ? -12.741 9.338 -12.112 1.00 96.56 252 SER A O 1
ATOM 2041 N N . PRO A 1 253 ? -12.434 10.787 -13.802 1.00 95.88 253 PRO A N 1
ATOM 2042 C CA . PRO A 1 253 ? -12.591 11.970 -12.959 1.00 95.88 253 PRO A CA 1
ATOM 2043 C C . PRO A 1 253 ? -13.983 12.066 -12.322 1.00 95.88 253 PRO A C 1
ATOM 2045 O O . PRO A 1 253 ? -14.132 12.597 -11.224 1.00 95.88 253 PRO A O 1
ATOM 2048 N N . ALA A 1 254 ? -15.019 11.556 -13.001 1.00 97.62 254 ALA A N 1
ATOM 2049 C CA . ALA A 1 254 ? -16.384 11.536 -12.476 1.00 97.62 254 ALA A CA 1
ATOM 2050 C C . ALA A 1 254 ? -16.500 10.636 -11.240 1.00 97.62 254 ALA A C 1
ATOM 2052 O O . ALA A 1 254 ? -17.091 11.050 -10.240 1.00 97.62 254 ALA A O 1
ATOM 2053 N N . PHE A 1 255 ? -15.872 9.456 -11.282 1.00 97.69 255 PHE A N 1
ATOM 2054 C CA . PHE A 1 255 ? -15.789 8.556 -10.136 1.00 97.69 255 PHE A CA 1
ATOM 2055 C C . PHE A 1 255 ? -15.104 9.234 -8.949 1.00 97.69 255 PHE A C 1
ATOM 2057 O O . PHE A 1 255 ? -15.690 9.302 -7.873 1.00 97.69 255 PHE A O 1
ATOM 2064 N N . VAL A 1 256 ? -13.913 9.809 -9.157 1.00 97.94 256 VAL A N 1
ATOM 2065 C CA . VAL A 1 256 ? -13.153 10.483 -8.091 1.00 97.94 256 VAL A CA 1
ATOM 2066 C C . VAL A 1 256 ? -13.967 11.614 -7.466 1.00 97.94 256 VAL A C 1
ATOM 2068 O O . VAL A 1 256 ? -14.029 11.736 -6.244 1.00 97.94 256 VAL A O 1
ATOM 2071 N N . ARG A 1 257 ? -14.659 12.419 -8.285 1.00 97.88 257 ARG A N 1
ATOM 2072 C CA . ARG A 1 257 ? -15.526 13.485 -7.769 1.00 97.88 257 ARG A CA 1
ATOM 2073 C C . ARG A 1 257 ? -16.653 12.949 -6.895 1.00 97.88 257 ARG A C 1
ATOM 2075 O O . ARG A 1 257 ? -16.895 13.525 -5.833 1.00 97.88 257 ARG A O 1
ATOM 2082 N N . SER A 1 258 ? -17.325 11.890 -7.348 1.00 98.06 258 SER A N 1
ATOM 2083 C CA . SER A 1 258 ? -18.420 11.248 -6.619 1.00 98.06 258 SER A CA 1
ATOM 2084 C C . SER A 1 258 ? -17.926 10.623 -5.314 1.00 98.06 258 SER A C 1
ATOM 2086 O O . SER A 1 258 ? -18.431 10.969 -4.248 1.00 98.06 258 SER A O 1
ATOM 2088 N N . PHE A 1 259 ? -16.884 9.787 -5.376 1.00 98.00 259 PHE A N 1
ATOM 2089 C CA . PHE A 1 259 ? -16.283 9.132 -4.214 1.00 98.00 259 PHE A CA 1
ATOM 2090 C C . PHE A 1 259 ? -15.911 10.148 -3.131 1.00 98.00 259 PHE A C 1
ATOM 2092 O O . PHE A 1 259 ? -16.358 10.036 -1.992 1.00 98.00 259 PHE A O 1
ATOM 2099 N N . SER A 1 260 ? -15.152 11.185 -3.493 1.00 97.81 260 SER A N 1
ATOM 2100 C CA . SER A 1 260 ? -14.667 12.163 -2.520 1.00 97.81 260 SER A CA 1
ATOM 2101 C C . SER A 1 260 ? -15.795 12.943 -1.846 1.00 97.81 260 SER A C 1
ATOM 2103 O O . SER A 1 260 ? -15.696 13.233 -0.658 1.00 97.81 260 SER A O 1
ATOM 2105 N N . ARG A 1 261 ? -16.874 13.275 -2.572 1.00 97.62 261 ARG A N 1
ATOM 2106 C CA . ARG A 1 261 ? -18.045 13.964 -1.996 1.00 97.62 261 ARG A CA 1
ATOM 2107 C C . ARG A 1 261 ? -18.869 13.054 -1.086 1.00 97.62 261 ARG A C 1
ATOM 2109 O O . ARG A 1 261 ? -19.460 13.538 -0.128 1.00 97.62 261 ARG A O 1
ATOM 2116 N N . ASN A 1 262 ? -18.888 11.757 -1.378 1.00 97.38 262 ASN A N 1
ATOM 2117 C CA . ASN A 1 262 ? -19.716 10.778 -0.680 1.00 97.38 262 ASN A CA 1
ATOM 2118 C C . ASN A 1 262 ? -18.972 10.004 0.418 1.00 97.38 262 ASN A C 1
ATOM 2120 O O . ASN A 1 262 ? -19.594 9.191 1.095 1.00 97.38 262 ASN A O 1
ATOM 2124 N N . ILE A 1 263 ? -17.675 10.248 0.640 1.00 95.81 263 ILE A N 1
ATOM 2125 C CA . ILE A 1 263 ? -16.840 9.435 1.540 1.00 95.81 263 ILE A CA 1
ATOM 2126 C C . ILE A 1 263 ? -17.428 9.258 2.948 1.00 95.81 263 ILE A C 1
ATOM 2128 O O . ILE A 1 263 ? -17.384 8.156 3.489 1.00 95.81 263 ILE A O 1
ATOM 2132 N N . LEU A 1 264 ? -18.014 10.307 3.533 1.00 95.88 264 LEU A N 1
ATOM 2133 C CA . LEU A 1 264 ? -18.620 10.224 4.863 1.00 95.88 264 LEU A CA 1
ATOM 2134 C C . LEU A 1 264 ? -19.859 9.317 4.864 1.00 95.88 264 LEU A C 1
ATOM 2136 O O . LEU A 1 264 ? -20.033 8.515 5.778 1.00 95.88 264 LEU A O 1
ATOM 2140 N N . SER A 1 265 ? -20.700 9.418 3.831 1.00 96.44 265 SER A N 1
ATOM 2141 C CA . SER A 1 265 ? -21.875 8.555 3.669 1.00 96.44 265 SER A CA 1
ATOM 2142 C C . SER A 1 265 ? -21.461 7.099 3.455 1.00 96.44 265 SER A C 1
ATOM 2144 O O . SER A 1 265 ? -21.981 6.224 4.145 1.00 96.44 265 SER A O 1
ATOM 2146 N N . LEU A 1 266 ? -20.467 6.858 2.592 1.00 96.00 266 LEU A N 1
ATOM 2147 C CA . LEU A 1 266 ? -19.899 5.529 2.353 1.00 96.00 266 LEU A CA 1
ATOM 2148 C C . LEU A 1 266 ? -19.340 4.926 3.648 1.00 96.00 266 LEU A C 1
ATOM 2150 O O . LEU A 1 266 ? -19.655 3.792 3.991 1.00 96.00 266 LEU A O 1
ATOM 2154 N N . TYR A 1 267 ? -18.560 5.693 4.414 1.00 95.06 267 TYR A N 1
ATOM 2155 C CA . TYR A 1 267 ? -18.027 5.228 5.693 1.00 95.06 267 TYR A CA 1
ATOM 2156 C C . TYR A 1 267 ? -19.136 4.872 6.689 1.00 95.06 267 TYR A C 1
ATOM 2158 O O . TYR A 1 267 ? -19.090 3.810 7.305 1.00 95.06 267 TYR A O 1
ATOM 2166 N N . ASN A 1 268 ? -20.149 5.731 6.832 1.00 94.25 268 ASN A N 1
ATOM 2167 C CA . ASN A 1 268 ? -21.254 5.497 7.762 1.00 94.25 268 ASN A CA 1
ATOM 2168 C C . ASN A 1 268 ? -22.073 4.253 7.394 1.00 94.25 268 ASN A C 1
ATOM 2170 O O . ASN A 1 268 ? -22.514 3.543 8.295 1.00 94.25 268 ASN A O 1
ATOM 2174 N N . GLN A 1 269 ? -22.235 3.961 6.101 1.00 93.50 269 GLN A N 1
ATOM 2175 C CA . GLN A 1 269 ? -22.931 2.763 5.628 1.00 93.50 269 GLN A CA 1
ATOM 2176 C C . GLN A 1 269 ? -22.230 1.471 6.070 1.00 93.50 269 GLN A C 1
ATOM 2178 O O . GLN A 1 269 ? -22.899 0.508 6.439 1.00 93.50 269 GLN A O 1
ATOM 2183 N N . TYR A 1 270 ? -20.895 1.454 6.076 1.00 88.25 270 TYR A N 1
ATOM 2184 C CA . TYR A 1 270 ? -20.118 0.263 6.430 1.00 88.25 270 TYR A CA 1
ATOM 2185 C C . TYR A 1 270 ? -19.566 0.261 7.861 1.00 88.25 270 TYR A C 1
ATOM 2187 O O . TYR A 1 270 ? -18.959 -0.723 8.283 1.00 88.25 270 TYR A O 1
ATOM 2195 N N . LEU A 1 271 ? -19.804 1.314 8.648 1.00 83.25 271 LEU A N 1
ATOM 2196 C CA . LEU A 1 271 ? -19.408 1.377 10.057 1.00 83.25 271 LEU A CA 1
ATOM 2197 C C . LEU A 1 271 ? -19.842 0.144 10.883 1.00 83.25 271 LEU A C 1
ATOM 2199 O O . LEU A 1 271 ? -19.038 -0.303 11.707 1.00 83.25 271 LEU A O 1
ATOM 2203 N N . PRO A 1 272 ? -21.032 -0.464 10.670 1.00 86.25 272 PRO A N 1
ATOM 2204 C CA . PRO A 1 272 ? -21.420 -1.680 11.384 1.00 86.25 272 PRO A CA 1
ATOM 2205 C C . PRO A 1 272 ? -20.430 -2.844 11.227 1.00 86.25 272 PRO A C 1
ATOM 2207 O O . PRO A 1 272 ? -20.228 -3.583 12.188 1.00 86.25 272 PRO A O 1
ATOM 2210 N N . VAL A 1 273 ? -19.753 -2.968 10.076 1.00 81.88 273 VAL A N 1
ATOM 2211 C CA . VAL A 1 273 ? -18.720 -3.998 9.835 1.00 81.88 273 VAL A CA 1
ATOM 2212 C C . VAL A 1 273 ? -17.579 -3.870 10.844 1.00 81.88 273 VAL A C 1
ATOM 2214 O O . VAL A 1 273 ? -17.092 -4.866 11.362 1.00 81.88 273 VAL A O 1
ATOM 2217 N N . LEU A 1 274 ? -17.170 -2.643 11.178 1.00 78.00 274 LEU A N 1
ATOM 2218 C CA . LEU A 1 274 ? -16.104 -2.401 12.154 1.00 78.00 274 LEU A CA 1
ATOM 2219 C C . LEU A 1 274 ? -16.567 -2.569 13.604 1.00 78.00 274 LEU A C 1
ATOM 2221 O O . LEU A 1 274 ? -15.779 -2.957 14.472 1.00 78.00 274 LEU A O 1
ATOM 2225 N N . MET A 1 275 ? -17.827 -2.234 13.884 1.00 76.94 275 MET A N 1
ATOM 2226 C CA . MET A 1 275 ? -18.377 -2.270 15.240 1.00 76.94 275 MET A CA 1
ATOM 2227 C C . MET A 1 275 ? -18.657 -3.703 15.697 1.00 76.94 275 MET A C 1
ATOM 2229 O O . MET A 1 275 ? -18.281 -4.049 16.815 1.00 76.94 275 MET A O 1
ATOM 2233 N N . ASN A 1 276 ? -19.225 -4.530 14.816 1.00 74.50 276 ASN A N 1
ATOM 2234 C CA . ASN A 1 276 ? -19.682 -5.891 15.124 1.00 74.50 276 ASN A CA 1
ATOM 2235 C C . ASN A 1 276 ? -18.578 -6.964 15.051 1.00 74.50 276 ASN A C 1
ATOM 2237 O O . ASN A 1 276 ? -18.849 -8.132 15.311 1.00 74.50 276 ASN A O 1
ATOM 2241 N N . ALA A 1 277 ? -17.364 -6.564 14.671 1.00 62.31 277 ALA A N 1
ATOM 2242 C CA . ALA A 1 277 ? -16.198 -7.425 14.489 1.00 62.31 277 ALA A CA 1
ATOM 2243 C C . ALA A 1 277 ? -15.323 -7.623 15.733 1.00 62.31 277 ALA A C 1
ATOM 2245 O O . ALA A 1 277 ? -15.364 -6.765 16.642 1.00 62.31 277 ALA A O 1
#

Radius of gyration: 23.85 Å; chains: 1; bounding box: 57×61×59 Å

pLDDT: mean 80.55, std 24.8, range [22.94, 98.31]

InterPro domains:
  IPR014942 Nucleotidyl transferase AbiEii toxin, Type IV TA system [PF08843] (2-84)
  IPR014942 Nucleotidyl transferase AbiEii toxin, Type IV TA system [PF08843] (108-213)

Sequence (277 aa):
MAENLIFKGGTCLRIFFDLPRLSEDLDFDWSGSSRFDTNGLALSIRNYFAATFKFNALEIEAPRVNPRNLRPRSFGAKIRRPASPKQQRGESEFASLHPSSLTRQVSRRRTKIAGNYHTLYVKFPVLDLIGLPLTPSDSKILFVRLDITPAVGSSFTTEPAIKSTRDFSFVLKRYSLPDLMAGKIAAILTRDNARNYYDLIWFLEKGVIPNWQYLRQLTGLTKTKALDNIKTKITKIDYRYLQTELSPYFSSPAFVRSFSRNILSLYNQYLPVLMNA